Protein 8T9N (pdb70)

Radius of gyration: 21.13 Å; Cα contacts (8 Å, |Δi|>4): 456; chains: 2; bounding box: 45×32×60 Å

Structure (mmCIF, N/CA/C/O backbone):
data_8T9N
#
_entry.id   8T9N
#
_cell.length_a   38.175
_cell.length_b   63.889
_cell.length_c   59.935
_cell.angle_alpha   90.000
_cell.angle_beta   92.660
_cell.angle_gamma   90.000
#
_symmetry.space_group_name_H-M   'P 1 21 1'
#
loop_
_entity.id
_entity.type
_entity.pdbx_description
1 polymer 'Anti-sigma-I factor RsgI'
2 water water
#
loop_
_atom_site.group_PDB
_atom_site.id
_atom_site.type_symbol
_atom_site.label_atom_id
_atom_site.label_alt_id
_atom_site.label_comp_id
_atom_site.label_asym_id
_atom_site.label_entity_id
_atom_site.label_seq_id
_atom_site.pdbx_PDB_ins_code
_atom_site.Cartn_x
_atom_site.Cartn_y
_atom_site.Cartn_z
_atom_site.occupancy
_atom_site.B_iso_or_equiv
_atom_site.auth_seq_id
_atom_site.auth_comp_id
_atom_site.auth_asym_id
_atom_site.auth_atom_id
_atom_site.pdbx_PDB_model_num
ATOM 1 N N . ALA A 1 1 ? 12.91772 5.56186 -8.30871 1.000 74.95033 88 ALA A N 1
ATOM 2 C CA . ALA A 1 1 ? 11.74994 4.87152 -7.77797 1.000 62.47516 88 ALA A CA 1
ATOM 3 C C . ALA A 1 1 ? 10.53572 5.78224 -7.81932 1.000 63.60566 88 ALA A C 1
ATOM 4 O O . ALA A 1 1 ? 10.66901 7.00244 -7.81485 1.000 68.56674 88 ALA A O 1
ATOM 6 N N . TYR A 1 2 ? 9.34889 5.17918 -7.85564 1.000 55.18447 89 TYR A N 1
ATOM 7 C CA . TYR A 1 2 ? 8.11499 5.95523 -7.85154 1.000 54.65340 89 TYR A CA 1
ATOM 8 C C . TYR A 1 2 ? 7.71419 6.36682 -6.44188 1.000 62.55280 89 TYR A C 1
ATOM 9 O O . TYR A 1 2 ? 7.22511 7.48357 -6.23569 1.000 56.56137 89 TYR A O 1
ATOM 18 N N . ALA A 1 3 ? 7.90533 5.48184 -5.46419 1.000 42.10113 90 ALA A N 1
ATOM 19 C CA . ALA A 1 3 ? 7.48263 5.75929 -4.10003 1.000 48.99872 90 ALA A CA 1
ATOM 20 C C . ALA A 1 3 ? 8.31392 4.92206 -3.14191 1.000 48.80465 90 ALA A C 1
ATOM 21 O O . ALA A 1 3 ? 8.95499 3.94622 -3.53960 1.000 41.69796 90 ALA A O 1
ATOM 23 N N . TYR A 1 4 ? 8.26975 5.30693 -1.86663 1.000 46.88038 91 TYR A N 1
ATOM 24 C CA . TYR A 1 4 ? 9.02005 4.64597 -0.80331 1.000 40.14876 91 TYR A CA 1
ATOM 25 C C . TYR A 1 4 ? 8.07349 4.28704 0.33525 1.000 38.70052 91 TYR A C 1
ATOM 26 O O . TYR A 1 4 ? 7.45750 5.17185 0.93871 1.000 47.19475 91 TYR A O 1
ATOM 35 N N . MET A 1 5 ? 7.93638 2.98888 0.60160 1.000 39.02768 92 MET A N 1
ATOM 36 C CA . MET A 1 5 ? 7.23973 2.45562 1.77160 1.000 38.65314 92 MET A CA 1
ATOM 37 C C . MET A 1 5 ? 8.22605 1.95481 2.80986 1.000 38.87544 92 MET A C 1
ATOM 38 O O . MET A 1 5 ? 9.02939 1.06320 2.51896 1.000 39.45318 92 MET A O 1
ATOM 43 N N . THR A 1 6 ? 8.11021 2.46242 4.03106 1.000 41.04725 93 THR A N 1
ATOM 44 C CA . THR A 1 6 ? 8.82038 1.88898 5.16377 1.000 35.62295 93 THR A CA 1
ATOM 45 C C . THR A 1 6 ? 7.84845 1.07267 6.00675 1.000 34.35857 93 THR A C 1
ATOM 46 O O . THR A 1 6 ? 6.66411 1.40139 6.11227 1.000 36.18963 93 THR A O 1
ATOM 50 N N . ILE A 1 7 ? 8.35059 -0.01371 6.58885 1.000 38.16513 94 ILE A N 1
ATOM 51 C CA . ILE A 1 7 ? 7.60101 -0.77596 7.57925 1.000 33.66042 94 ILE A CA 1
ATOM 52 C C . ILE A 1 7 ? 8.45910 -0.89628 8.83306 1.000 37.88748 94 ILE A C 1
ATOM 53 O O . ILE A 1 7 ? 9.62826 -1.29100 8.76388 1.000 35.25284 94 ILE A O 1
ATOM 58 N N . ASP A 1 8 ? 7.89504 -0.49529 9.96658 1.000 39.07737 95 ASP A N 1
ATOM 59 C CA . ASP A 1 8 ? 8.55381 -0.59756 11.26006 1.000 38.53913 95 ASP A CA 1
ATOM 60 C C . ASP A 1 8 ? 7.72006 -1.50093 12.14807 1.000 37.05047 95 ASP A C 1
ATOM 61 O O . ASP A 1 8 ? 6.53388 -1.23913 12.37264 1.000 38.76898 95 ASP A O 1
ATOM 66 N N . ILE A 1 9 ? 8.35685 -2.54333 12.66666 1.000 35.00391 96 ILE A N 1
ATOM 67 C CA . ILE A 1 9 ? 7.69124 -3.68055 13.28200 1.000 46.47734 96 ILE A CA 1
ATOM 68 C C . ILE A 1 9 ? 7.96404 -3.65531 14.77989 1.000 61.18975 96 ILE A C 1
ATOM 69 O O . ILE A 1 9 ? 9.12517 -3.65031 15.20987 1.000 50.99227 96 ILE A O 1
ATOM 74 N N . GLY A 1 10 ? 6.88794 -3.63831 15.57045 1.000 65.34565 97 GLY A N 1
ATOM 75 C CA . GLY A 1 10 ? 6.99220 -3.53131 17.00967 1.000 71.01361 97 GLY A CA 1
ATOM 76 C C . GLY A 1 10 ? 7.21082 -2.10146 17.46526 1.000 72.56782 97 GLY A C 1
ATOM 77 O O . GLY A 1 10 ? 7.23964 -1.15003 16.68219 1.000 74.34426 97 GLY A O 1
ATOM 78 N N . GLY A 1 11 ? 7.36647 -1.95335 18.78029 1.000 83.23145 98 GLY A N 1
ATOM 79 C CA . GLY A 1 11 ? 7.69046 -0.65229 19.33821 1.000 83.50669 98 GLY A CA 1
ATOM 80 C C . GLY A 1 11 ? 9.06838 -0.14892 18.96368 1.000 81.69183 98 GLY A C 1
ATOM 81 O O . GLY A 1 11 ? 9.38018 1.01828 19.23034 1.000 85.45539 98 GLY A O 1
ATOM 82 N N . GLY A 1 12 ? 9.89331 -0.99572 18.35329 1.000 80.08406 99 GLY A N 1
ATOM 83 C CA . GLY A 1 12 ? 11.22962 -0.61325 17.95324 1.000 79.10279 99 GLY A CA 1
ATOM 84 C C . GLY A 1 12 ? 12.14300 -1.79966 17.72507 1.000 75.61159 99 GLY A C 1
ATOM 85 O O . GLY A 1 12 ? 13.04600 -2.05401 18.52795 1.000 87.56022 99 GLY A O 1
ATOM 86 N N . ASN A 1 13 ? 11.92513 -2.52551 16.62368 1.000 71.50869 100 ASN A N 1
ATOM 87 C CA . ASN A 1 13 ? 12.80171 -3.61416 16.20424 1.000 64.75441 100 ASN A CA 1
ATOM 88 C C . ASN A 1 13 ? 12.94940 -3.52174 14.67131 1.000 51.88314 100 ASN A C 1
ATOM 89 O O . ASN A 1 13 ? 13.45237 -2.48216 14.22186 1.000 43.89849 100 ASN A O 1
ATOM 94 N N . PRO A 1 14 ? 12.55254 -4.49167 13.81583 1.000 41.91915 101 PRO A N 1
ATOM 95 C CA . PRO A 1 14 ? 13.04663 -4.43995 12.42724 1.000 41.42616 101 PRO A CA 1
ATOM 96 C C . PRO A 1 14 ? 12.48181 -3.25100 11.66054 1.000 41.28015 101 PRO A C 1
ATOM 97 O O . PRO A 1 14 ? 11.31433 -2.88347 11.80978 1.000 38.37456 101 PRO A O 1
ATOM 101 N N . SER A 1 15 ? 13.32627 -2.66074 10.81750 1.000 38.18610 102 SER A N 1
ATOM 102 C CA . SER A 1 15 ? 12.97719 -1.45706 10.07043 1.000 43.83328 102 SER A CA 1
ATOM 103 C C . SER A 1 15 ? 13.48146 -1.62607 8.64675 1.000 42.18405 102 SER A C 1
ATOM 104 O O . SER A 1 15 ? 14.67281 -1.87482 8.44394 1.000 41.28285 102 SER A O 1
ATOM 107 N N . VAL A 1 16 ? 12.58147 -1.53491 7.66148 1.000 42.30214 103 VAL A N 1
ATOM 108 C CA . VAL A 1 16 ? 12.96430 -1.67826 6.26087 1.000 43.65477 103 VAL A CA 1
ATOM 109 C C . VAL A 1 16 ? 12.24049 -0.62556 5.42864 1.000 42.93806 103 VAL A C 1
ATOM 110 O O . VAL A 1 16 ? 11.16696 -0.13887 5.79838 1.000 40.58033 103 VAL A O 1
ATOM 114 N N . GLU A 1 17 ? 12.84768 -0.26457 4.30018 1.000 47.31056 104 GLU A N 1
ATOM 115 C CA . GLU A 1 17 ? 12.22102 0.60425 3.31268 1.000 46.82171 104 GLU A CA 1
ATOM 116 C C . GLU A 1 17 ? 12.04862 -0.14604 2.00315 1.000 46.75834 104 GLU A C 1
ATOM 117 O O . GLU A 1 17 ? 13.00929 -0.72501 1.48316 1.000 43.82925 104 GLU A O 1
ATOM 123 N N . MET A 1 18 ? 10.82972 -0.11388 1.47065 1.000 38.85084 105 MET A N 1
ATOM 124 C CA . MET A 1 18 ? 10.51962 -0.64062 0.15130 1.000 42.76793 105 MET A CA 1
ATOM 125 C C . MET A 1 18 ? 10.50790 0.50738 -0.84951 1.000 39.93123 105 MET A C 1
ATOM 126 O O . MET A 1 18 ? 9.80358 1.50246 -0.64590 1.000 43.66561 105 MET A O 1
ATOM 131 N N . ALA A 1 19 ? 11.29337 0.38227 -1.91389 1.000 41.09727 106 ALA A N 1
ATOM 132 C CA . ALA A 1 19 ? 11.14833 1.26832 -3.06321 1.000 49.77984 106 ALA A CA 1
ATOM 133 C C . ALA A 1 19 ? 10.25967 0.59395 -4.10132 1.000 46.85770 106 ALA A C 1
ATOM 134 O O . ALA A 1 19 ? 10.45971 -0.58103 -4.42789 1.000 46.86615 106 ALA A O 1
ATOM 136 N N . LEU A 1 20 ? 9.27620 1.33264 -4.61246 1.000 42.97216 107 LEU A N 1
ATOM 137 C CA . LEU A 1 20 ? 8.29390 0.77358 -5.53056 1.000 47.66632 107 LEU A CA 1
ATOM 138 C C . LEU A 1 20 ? 8.33311 1.48719 -6.87516 1.000 44.80982 107 LEU A C 1
ATOM 139 O O . LEU A 1 20 ? 8.65283 2.67673 -6.95875 1.000 45.56383 107 LEU A O 1
ATOM 144 N N . ASN A 1 21 ? 7.98468 0.74424 -7.92505 1.000 48.49956 108 ASN A N 1
ATOM 145 C CA . ASN A 1 21 ? 7.95007 1.26862 -9.28177 1.000 49.15916 108 ASN A CA 1
ATOM 146 C C . ASN A 1 21 ? 6.53070 1.72491 -9.62677 1.000 47.20489 108 ASN A C 1
ATOM 147 O O . ASN A 1 21 ? 5.64543 1.77747 -8.76921 1.000 43.46549 108 ASN A O 1
ATOM 152 N N . SER A 1 22 ? 6.29736 2.04117 -10.90403 1.000 49.47152 109 SER A N 1
ATOM 153 C CA . SER A 1 22 ? 4.99155 2.50832 -11.35596 1.000 52.61366 109 SER A CA 1
ATOM 154 C C . SER A 1 22 ? 3.93246 1.41343 -11.35102 1.000 52.51256 109 SER A C 1
ATOM 155 O O . SER A 1 22 ? 2.73944 1.72881 -11.44123 1.000 46.11023 109 SER A O 1
ATOM 158 N N . ASP A 1 23 ? 4.33348 0.14797 -11.25373 1.000 43.44320 110 ASP A N 1
ATOM 159 C CA . ASP A 1 23 ? 3.40953 -0.97405 -11.19188 1.000 46.28051 110 ASP A CA 1
ATOM 160 C C . ASP A 1 23 ? 3.19085 -1.47651 -9.77210 1.000 42.68417 110 ASP A C 1
ATOM 161 O O . ASP A 1 23 ? 2.65617 -2.57365 -9.59160 1.000 42.29966 110 ASP A O 1
ATOM 166 N N . TYR A 1 24 ? 3.56643 -0.68390 -8.76628 1.000 42.56220 111 TYR A N 1
ATOM 167 C CA . TYR A 1 24 ? 3.41593 -1.01228 -7.34958 1.000 42.45453 111 TYR A CA 1
ATOM 168 C C . TYR A 1 24 ? 4.22369 -2.24949 -6.95439 1.000 44.08357 111 TYR A C 1
ATOM 169 O O . TYR A 1 24 ? 3.91361 -2.91596 -5.95981 1.000 42.40831 111 TYR A O 1
ATOM 178 N N . GLU A 1 25 ? 5.28113 -2.53878 -7.70496 1.000 41.54529 112 GLU A N 1
ATOM 179 C CA . GLU A 1 25 ? 6.18704 -3.64527 -7.43928 1.000 43.68181 112 GLU A CA 1
ATOM 180 C C . GLU A 1 25 ? 7.41880 -3.15690 -6.67909 1.000 47.57241 112 GLU A C 1
ATOM 181 O O . GLU A 1 25 ? 7.92195 -2.05532 -6.91739 1.000 41.78999 112 GLU A O 1
ATOM 187 N N . VAL A 1 26 ? 7.91609 -3.99848 -5.77604 1.000 45.47868 113 VAL A N 1
ATOM 188 C CA . VAL A 1 26 ? 9.09606 -3.66188 -4.98147 1.000 39.86584 113 VAL A CA 1
ATOM 189 C C . VAL A 1 26 ? 10.33850 -3.86111 -5.83957 1.000 49.33830 113 VAL A C 1
ATOM 190 O O . VAL A 1 26 ? 10.61760 -4.97442 -6.29778 1.000 48.19048 113 VAL A O 1
ATOM 194 N N . ILE A 1 27 ? 11.08602 -2.78142 -6.05991 1.000 44.59362 114 ILE A N 1
ATOM 195 C CA . ILE A 1 27 ? 12.32035 -2.84692 -6.83028 1.000 45.98037 114 ILE A CA 1
ATOM 196 C C . ILE A 1 27 ? 13.56048 -2.66291 -5.96353 1.000 51.02103 114 ILE A C 1
ATOM 197 O O . ILE A 1 27 ? 14.65855 -3.04673 -6.39581 1.000 51.62903 114 ILE A O 1
ATOM 202 N N . GLU A 1 28 ? 13.43026 -2.08653 -4.77195 1.000 55.32915 115 GLU A N 1
ATOM 203 C CA . GLU A 1 28 ? 14.52117 -2.00572 -3.81359 1.000 55.46042 115 GLU A CA 1
ATOM 204 C C . GLU A 1 28 ? 13.97656 -2.36909 -2.44225 1.000 56.15273 115 GLU A C 1
ATOM 205 O O . GLU A 1 28 ? 12.84985 -1.99983 -2.09451 1.000 47.02231 115 GLU A O 1
ATOM 211 N N . LEU A 1 29 ? 14.78215 -3.09702 -1.67183 1.000 54.87951 116 LEU A N 1
ATOM 212 C CA . LEU A 1 29 ? 14.42902 -3.53102 -0.32445 1.000 49.25519 116 LEU A CA 1
ATOM 213 C C . LEU A 1 29 ? 15.61246 -3.20143 0.57527 1.000 55.99075 116 LEU A C 1
ATOM 214 O O . LEU A 1 29 ? 16.64273 -3.87911 0.52215 1.000 54.67415 116 LEU A O 1
ATOM 219 N N . THR A 1 30 ? 15.47631 -2.15233 1.38380 1.000 48.37722 117 THR A N 1
ATOM 220 C CA . THR A 1 30 ? 16.59626 -1.62332 2.14901 1.000 54.76849 117 THR A CA 1
ATOM 221 C C . THR A 1 30 ? 16.37033 -1.84062 3.63582 1.000 50.17004 117 THR A C 1
ATOM 222 O O . THR A 1 30 ? 15.40678 -1.29605 4.19573 1.000 51.52132 117 THR A O 1
ATOM 226 N N . PRO A 1 31 ? 17.21581 -2.61866 4.30848 1.000 56.32278 118 PRO A N 1
ATOM 227 C CA . PRO A 1 31 ? 17.15483 -2.67239 5.77237 1.000 50.67281 118 PRO A CA 1
ATOM 228 C C . PRO A 1 31 ? 17.73101 -1.40360 6.37841 1.000 53.33624 118 PRO A C 1
ATOM 229 O O . PRO A 1 31 ? 18.68794 -0.82440 5.86058 1.000 51.77082 118 PRO A O 1
ATOM 233 N N . LEU A 1 32 ? 17.13533 -0.97141 7.48605 1.000 44.98614 119 LEU A N 1
ATOM 234 C CA . LEU A 1 32 ? 17.56927 0.23510 8.17129 1.000 50.72541 119 LEU A CA 1
ATOM 235 C C . LEU A 1 32 ? 18.13710 -0.03469 9.56047 1.000 54.33943 119 LEU A C 1
ATOM 236 O O . LEU A 1 32 ? 18.62991 0.89826 10.20578 1.000 54.11233 119 LEU A O 1
ATOM 241 N N . ASN A 1 33 ? 18.08678 -1.27896 10.03003 1.000 54.02176 120 ASN A N 1
ATOM 242 C CA . ASN A 1 33 ? 18.79328 -1.69977 11.23064 1.000 45.83124 120 ASN A CA 1
ATOM 243 C C . ASN A 1 33 ? 19.12438 -3.18105 11.08579 1.000 52.25710 120 ASN A C 1
ATOM 244 O O . ASN A 1 33 ? 18.85527 -3.79826 10.05115 1.000 47.43459 120 ASN A O 1
ATOM 249 N N . ASP A 1 34 ? 19.72519 -3.75140 12.13241 1.000 49.46352 121 ASP A N 1
ATOM 250 C CA . ASP A 1 34 ? 20.23674 -5.11635 12.03040 1.000 51.19543 121 ASP A CA 1
ATOM 251 C C . ASP A 1 34 ? 19.10751 -6.13852 12.00261 1.000 50.50450 121 ASP A C 1
ATOM 252 O O . ASP A 1 34 ? 19.19764 -7.15220 11.29853 1.000 49.44859 121 ASP A O 1
ATOM 257 N N . GLU A 1 35 ? 18.04325 -5.89923 12.76860 1.000 44.93413 122 GLU A N 1
ATOM 258 C CA . GLU A 1 35 ? 16.89856 -6.80190 12.72924 1.000 51.12931 122 GLU A CA 1
ATOM 259 C C . GLU A 1 35 ? 16.21954 -6.76218 11.36585 1.000 52.08569 122 GLU A C 1
ATOM 260 O O . GLU A 1 35 ? 15.84621 -7.80772 10.82017 1.000 47.09535 122 GLU A O 1
ATOM 266 N N . GLY A 1 36 ? 16.06704 -5.56751 10.79119 1.000 51.83721 123 GLY A N 1
ATOM 267 C CA . GLY A 1 36 ? 15.54873 -5.47448 9.43942 1.000 48.71337 123 GLY A CA 1
ATOM 268 C C . GLY A 1 36 ? 16.43984 -6.16088 8.42537 1.000 58.40913 123 GLY A C 1
ATOM 269 O O . GLY A 1 36 ? 15.96497 -6.61279 7.38218 1.000 46.21966 123 GLY A O 1
ATOM 270 N N . GLN A 1 37 ? 17.73940 -6.26247 8.71931 1.000 57.20100 124 GLN A N 1
ATOM 271 C CA . GLN A 1 37 ? 18.64465 -6.94836 7.80246 1.000 56.11188 124 GLN A CA 1
ATOM 272 C C . GLN A 1 37 ? 18.38934 -8.45010 7.78536 1.000 55.50305 124 GLN A C 1
ATOM 273 O O . GLN A 1 37 ? 18.43715 -9.07796 6.72167 1.000 59.49115 124 GLN A O 1
ATOM 279 N N . LYS A 1 38 ? 18.12306 -9.04623 8.95125 1.000 60.67812 125 LYS A N 1
ATOM 280 C CA . LYS A 1 38 ? 17.81992 -10.47379 8.98998 1.000 63.46392 125 LYS A CA 1
ATOM 281 C C . LYS A 1 38 ? 16.53274 -10.78350 8.23294 1.000 60.80728 125 LYS A C 1
ATOM 282 O O . LYS A 1 38 ? 16.45656 -11.78129 7.50679 1.000 61.04156 125 LYS A O 1
ATOM 288 N N . VAL A 1 39 ? 15.51016 -9.93780 8.38518 1.000 60.78823 126 VAL A N 1
ATOM 289 C CA . VAL A 1 39 ? 14.26170 -10.131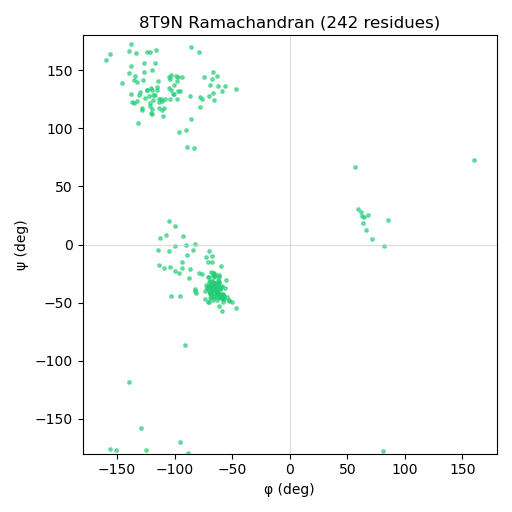98 7.64527 1.000 50.74495 126 VAL A CA 1
ATOM 290 C C . VAL A 1 39 ? 14.52509 -10.12726 6.14543 1.000 53.34261 126 VAL A C 1
ATOM 291 O O . VAL A 1 39 ? 14.21288 -11.09205 5.43890 1.000 56.44592 126 VAL A O 1
ATOM 295 N N . VAL A 1 40 ? 15.11892 -9.03938 5.64405 1.000 60.34528 127 VAL A N 1
ATOM 296 C CA . VAL A 1 40 ? 15.32928 -8.88704 4.20382 1.000 59.83008 127 VAL A CA 1
ATOM 297 C C . VAL A 1 40 ? 16.11781 -10.06443 3.64348 1.000 61.23307 127 VAL A C 1
ATOM 298 O O . VAL A 1 40 ? 15.84605 -10.53844 2.53420 1.000 65.05708 127 VAL A O 1
ATOM 302 N N . ASN A 1 41 ? 17.09154 -10.56957 4.40528 1.000 66.72243 128 ASN A N 1
ATOM 303 C CA . ASN A 1 41 ? 17.88894 -11.69861 3.93960 1.000 66.73897 128 ASN A CA 1
ATOM 304 C C . ASN A 1 41 ? 17.12369 -13.01589 3.95511 1.000 69.56554 128 ASN A C 1
ATOM 305 O O . ASN A 1 41 ? 17.61717 -14.00276 3.39922 1.000 77.87201 128 ASN A O 1
ATOM 310 N N . ASP A 1 42 ? 15.94282 -13.06029 4.57074 1.000 67.93427 129 ASP A N 1
ATOM 311 C CA . ASP A 1 42 ? 15.09001 -14.23885 4.50370 1.000 72.71392 129 ASP A CA 1
ATOM 312 C C . ASP A 1 42 ? 14.02064 -14.14171 3.42861 1.000 70.35707 129 ASP A C 1
ATOM 313 O O . ASP A 1 42 ? 13.53646 -15.17938 2.96460 1.000 78.64898 129 ASP A O 1
ATOM 318 N N . ILE A 1 43 ? 13.63932 -12.92709 3.03522 1.000 64.87494 130 ILE A N 1
ATOM 319 C CA . ILE A 1 43 ? 12.58106 -12.74504 2.05011 1.000 65.42075 130 ILE A CA 1
ATOM 320 C C . ILE A 1 43 ? 13.08477 -13.19690 0.68726 1.000 69.56887 130 ILE A C 1
ATOM 321 O O . ILE A 1 43 ? 14.14650 -12.76138 0.22286 1.000 72.55168 130 ILE A O 1
ATOM 326 N N . ASP A 1 44 ? 12.32526 -14.07181 0.03623 1.000 84.77350 131 ASP A N 1
ATOM 327 C CA . ASP A 1 44 ? 12.72094 -14.64370 -1.24101 1.000 82.00006 131 ASP A CA 1
ATOM 328 C C . ASP A 1 44 ? 11.75345 -14.21149 -2.33303 1.000 80.95415 131 ASP A C 1
ATOM 329 O O . ASP A 1 44 ? 10.53270 -14.22802 -2.14081 1.000 79.38226 131 ASP A O 1
ATOM 334 N N . ASP A 1 45 ? 12.31589 -13.82404 -3.47904 1.000 76.97038 132 ASP A N 1
ATOM 335 C CA . ASP A 1 45 ? 11.56267 -13.35914 -4.64307 1.000 81.91241 132 ASP A CA 1
ATOM 336 C C . ASP A 1 45 ? 10.66909 -12.17250 -4.26578 1.000 77.41616 132 ASP A C 1
ATOM 337 O O . ASP A 1 45 ? 9.43786 -12.24287 -4.26095 1.000 83.45256 132 ASP A O 1
ATOM 342 N N . TRP A 1 46 ? 11.33883 -11.06975 -3.93290 1.000 70.62171 133 TRP A N 1
ATOM 343 C CA . TRP A 1 46 ? 10.65133 -9.80403 -3.72768 1.000 65.41995 133 TRP A CA 1
ATOM 344 C C . TRP A 1 46 ? 10.83631 -8.83876 -4.88676 1.000 61.52989 133 TRP A C 1
ATOM 345 O O . TRP A 1 46 ? 10.05185 -7.89290 -5.01543 1.000 56.88207 133 TRP A O 1
ATOM 356 N N . GLU A 1 47 ? 11.85505 -9.04551 -5.71679 1.000 61.00344 134 GLU A N 1
ATOM 357 C CA . GLU A 1 47 ? 12.10570 -8.14833 -6.83524 1.000 67.65446 134 GLU A CA 1
ATOM 358 C C . GLU A 1 47 ? 10.97407 -8.24772 -7.84765 1.000 61.27234 134 GLU A C 1
ATOM 359 O O . GLU A 1 47 ? 10.58204 -9.34799 -8.24750 1.000 66.66983 134 GLU A O 1
ATOM 365 N N . LYS A 1 48 ? 10.44008 -7.09060 -8.24422 1.000 63.65957 135 LYS A N 1
ATOM 366 C CA . LYS A 1 48 ? 9.33075 -6.97711 -9.19051 1.000 62.29522 135 LYS A CA 1
ATOM 367 C C . LYS A 1 48 ? 8.04793 -7.61079 -8.65934 1.000 61.35673 135 LYS A C 1
ATOM 368 O O . LYS A 1 48 ? 7.12714 -7.90099 -9.43185 1.000 61.80440 135 LYS A O 1
ATOM 374 N N . THR A 1 49 ? 7.96398 -7.81593 -7.34875 1.000 55.26401 136 THR A N 1
ATOM 375 C CA . THR A 1 49 ? 6.80313 -8.42266 -6.71165 1.000 53.07941 136 THR A CA 1
ATOM 376 C C . THR A 1 49 ? 5.89811 -7.33853 -6.14182 1.000 50.88209 136 THR A C 1
ATOM 377 O O . THR A 1 49 ? 6.37966 -6.33095 -5.61422 1.000 48.47771 136 THR A O 1
ATOM 381 N N . ASP A 1 50 ? 4.58499 -7.54595 -6.26774 1.000 48.97535 137 ASP A N 1
ATOM 382 C CA . ASP A 1 50 ? 3.61416 -6.59983 -5.73161 1.000 50.18034 137 ASP A CA 1
ATOM 383 C C . ASP A 1 50 ? 3.83823 -6.37790 -4.24026 1.000 44.33219 137 ASP A C 1
ATOM 384 O O . ASP A 1 50 ? 4.04054 -7.32616 -3.47804 1.000 43.51735 137 ASP A O 1
ATOM 389 N N . PHE A 1 51 ? 3.76740 -5.11156 -3.82176 1.000 42.07105 138 PHE A N 1
ATOM 390 C CA . PHE A 1 51 ? 4.23000 -4.74353 -2.48440 1.000 38.91346 138 PHE A CA 1
ATOM 391 C C . PHE A 1 51 ? 3.36644 -5.35321 -1.38740 1.000 45.33511 138 PHE A C 1
ATOM 392 O O . PHE A 1 51 ? 3.85257 -5.55865 -0.26780 1.000 36.75073 138 PHE A O 1
ATOM 400 N N . LYS A 1 52 ? 2.09568 -5.65215 -1.67965 1.000 36.18978 139 LYS A N 1
ATOM 401 C CA . LYS A 1 52 ? 1.24129 -6.25968 -0.66259 1.000 32.14902 139 LYS A CA 1
ATOM 402 C C . LYS A 1 52 ? 1.73624 -7.64979 -0.29021 1.000 36.50947 139 LYS A C 1
ATOM 403 O O . LYS A 1 52 ? 1.63491 -8.06377 0.87229 1.000 37.88144 139 LYS A O 1
ATOM 409 N N . LYS A 1 53 ? 2.27682 -8.38557 -1.26281 1.000 36.03603 140 LYS A N 1
ATOM 410 C CA . LYS A 1 53 ? 2.81854 -9.70856 -0.97087 1.000 43.38809 140 LYS A CA 1
ATOM 411 C C . LYS A 1 53 ? 4.13371 -9.60651 -0.20427 1.000 45.86730 140 LYS A C 1
ATOM 412 O O . LYS A 1 53 ? 4.42292 -10.44478 0.65845 1.000 43.35672 140 LYS A O 1
ATOM 418 N N . VAL A 1 54 ? 4.93985 -8.58403 -0.50302 1.000 40.80002 141 VAL A N 1
ATOM 419 C CA . VAL A 1 54 ? 6.19333 -8.38200 0.21924 1.000 41.05633 141 VAL A CA 1
ATOM 420 C C . VAL A 1 54 ? 5.91586 -7.99853 1.66864 1.000 38.04678 141 VAL A C 1
ATOM 421 O O . VAL A 1 54 ? 6.64255 -8.40886 2.58267 1.000 45.15354 141 VAL A O 1
ATOM 425 N N . ILE A 1 55 ? 4.85959 -7.21511 1.90482 1.000 34.10701 142 ILE A N 1
ATOM 426 C CA . ILE A 1 55 ? 4.44203 -6.91391 3.27235 1.000 39.38551 142 ILE A CA 1
ATOM 427 C C . ILE A 1 55 ? 4.05410 -8.19514 4.00050 1.000 44.12350 142 ILE A C 1
ATOM 428 O O . ILE A 1 55 ? 4.42741 -8.40634 5.16099 1.000 34.79111 142 ILE A O 1
ATOM 433 N N . ASP A 1 56 ? 3.29742 -9.06867 3.32399 1.000 34.59928 143 ASP A N 1
ATOM 434 C CA . ASP A 1 56 ? 2.94202 -10.36989 3.88667 1.000 38.61501 143 ASP A CA 1
ATOM 435 C C . ASP A 1 56 ? 4.18335 -11.14885 4.31183 1.000 37.37705 143 ASP A C 1
ATOM 436 O O . ASP A 1 56 ? 4.22156 -11.74068 5.39650 1.000 42.04223 143 ASP A O 1
ATOM 441 N N . ASP A 1 57 ? 5.20868 -11.17181 3.45744 1.000 38.04446 144 ASP A N 1
ATOM 442 C CA . ASP A 1 57 ? 6.41708 -11.92580 3.78435 1.000 43.31092 144 ASP A CA 1
ATOM 443 C C . ASP A 1 57 ? 7.18909 -11.27398 4.92406 1.000 42.13000 144 ASP A C 1
ATOM 444 O O . ASP A 1 57 ? 7.78899 -11.97060 5.75497 1.000 41.07766 144 ASP A O 1
ATOM 449 N N . ILE A 1 58 ? 7.20503 -9.94029 4.96997 1.000 38.19409 145 ILE A N 1
ATOM 450 C CA . ILE A 1 58 ? 7.93117 -9.24438 6.03103 1.000 39.59917 145 ILE A CA 1
ATOM 451 C C . ILE A 1 58 ? 7.28580 -9.51604 7.38296 1.000 42.83488 145 ILE A C 1
ATOM 452 O O . ILE A 1 58 ? 7.97594 -9.79136 8.37288 1.000 45.20660 145 ILE A O 1
ATOM 457 N N . ILE A 1 59 ? 5.95396 -9.44845 7.44531 1.000 36.79521 146 ILE A N 1
ATOM 458 C CA . ILE A 1 59 ? 5.25123 -9.65108 8.70796 1.000 38.43047 146 ILE A CA 1
ATOM 459 C C . ILE A 1 59 ? 5.35980 -11.10211 9.15938 1.000 44.84605 146 ILE A C 1
ATOM 460 O O . ILE A 1 59 ? 5.57235 -11.38115 10.34713 1.000 39.93706 146 ILE A O 1
ATOM 465 N N . THR A 1 60 ? 5.21273 -12.04743 8.22636 1.000 43.07833 147 THR A N 1
ATOM 466 C CA . THR A 1 60 ? 5.40188 -13.45446 8.56422 1.000 44.86547 147 THR A CA 1
ATOM 467 C C . THR A 1 60 ? 6.80318 -13.69860 9.10531 1.000 43.05391 147 THR A C 1
ATOM 468 O O . THR A 1 60 ? 6.97861 -14.36924 10.12805 1.000 44.22908 147 THR A O 1
ATOM 472 N N . ASP A 1 61 ? 7.81602 -13.14960 8.43007 1.000 43.07903 148 ASP A N 1
ATOM 473 C CA . ASP A 1 61 ? 9.19375 -13.35880 8.86069 1.000 45.03979 148 ASP A CA 1
ATOM 474 C C . ASP A 1 61 ? 9.48221 -12.67155 10.19070 1.000 50.39988 148 ASP A C 1
ATOM 475 O O . ASP A 1 61 ? 10.30188 -13.16489 10.97374 1.000 45.96629 148 ASP A O 1
ATOM 480 N N . CYS A 1 62 ? 8.82697 -11.54053 10.46664 1.000 48.41951 149 CYS A N 1
ATOM 481 C CA . CYS A 1 62 ? 9.01234 -10.87837 11.75532 1.000 41.51272 149 CYS A CA 1
ATOM 482 C C . CYS A 1 62 ? 8.39198 -11.68956 12.88423 1.000 50.89655 149 CYS A C 1
ATOM 483 O O . CYS A 1 62 ? 8.96815 -11.78990 13.97481 1.000 48.44632 149 CYS A O 1
ATOM 486 N N . SER A 1 63 ? 7.20767 -12.25728 12.64123 1.000 44.99712 150 SER A N 1
ATOM 487 C CA . SER A 1 63 ? 6.56436 -13.11955 13.62564 1.000 47.28504 150 SER A CA 1
ATOM 488 C C . SER A 1 63 ? 7.41644 -14.34378 13.92091 1.000 47.43938 150 SER A C 1
ATOM 489 O O . SER A 1 63 ? 7.58156 -14.73385 15.08418 1.000 52.07753 150 SER A O 1
ATOM 492 N N . GLU A 1 64 ? 7.97923 -14.95632 12.87792 1.000 46.43102 151 GLU A N 1
ATOM 493 C CA . GLU A 1 64 ? 8.76145 -16.17027 13.07128 1.000 49.32265 151 GLU A CA 1
ATOM 494 C C . GLU A 1 64 ? 10.07404 -15.88211 13.79029 1.000 49.24574 151 GLU A C 1
ATOM 495 O O . GLU A 1 64 ? 10.59277 -16.75258 14.49780 1.000 53.56147 151 GLU A O 1
ATOM 501 N N . HIS A 1 65 ? 10.60955 -14.66977 13.65126 1.000 50.43224 152 HIS A N 1
ATOM 502 C CA . HIS A 1 65 ? 11.79600 -14.27535 14.40473 1.000 49.67723 152 HIS A CA 1
ATOM 503 C C . HIS A 1 65 ? 11.47200 -13.77592 15.80673 1.000 52.69795 152 HIS A C 1
ATOM 504 O O . HIS A 1 65 ? 12.39935 -13.48010 16.56978 1.000 55.58970 152 HIS A O 1
ATOM 511 N N . GLY A 1 66 ? 10.19441 -13.66274 16.16310 1.000 59.05928 153 GLY A N 1
ATOM 512 C CA . GLY A 1 66 ? 9.82938 -13.18928 17.48395 1.000 60.84903 153 GLY A CA 1
ATOM 513 C C . GLY A 1 66 ? 9.76527 -11.68667 17.63603 1.000 57.22807 153 GLY A C 1
A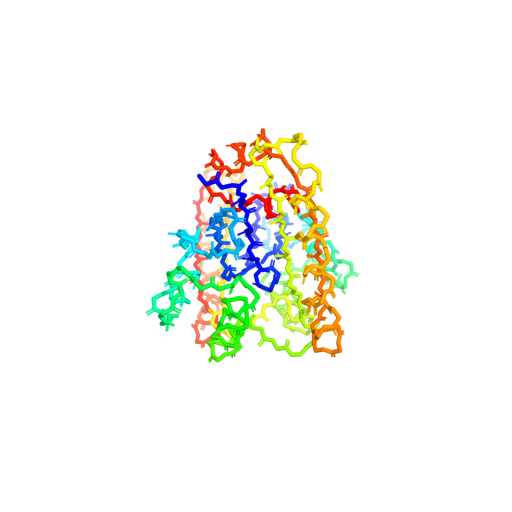TOM 514 O O . GLY A 1 66 ? 9.85771 -11.18475 18.76190 1.000 52.17590 153 GLY A O 1
ATOM 515 N N . TYR A 1 67 ? 9.61287 -10.94749 16.53789 1.000 46.59143 154 TYR A N 1
ATOM 516 C CA . TYR A 1 67 ? 9.52487 -9.49389 16.60126 1.000 51.02637 154 TYR A CA 1
ATOM 517 C C . TYR A 1 67 ? 8.09286 -8.96267 16.67337 1.000 52.77072 154 TYR A C 1
ATOM 518 O O . TYR A 1 67 ? 7.90312 -7.81369 17.08684 1.000 59.44791 154 TYR A O 1
ATOM 527 N N . VAL A 1 68 ? 7.08597 -9.74843 16.27848 1.000 63.08694 155 VAL A N 1
ATOM 528 C CA . VAL A 1 68 ? 5.68071 -9.38877 16.46126 1.000 54.58982 155 VAL A CA 1
ATOM 529 C C . VAL A 1 68 ? 4.88884 -10.56776 16.99821 1.000 58.51416 155 VAL A C 1
ATOM 530 O O . VAL A 1 68 ? 5.14313 -11.72804 16.65983 1.000 63.38478 155 VAL A O 1
ATOM 534 N N . LYS A 1 69 ? 3.90866 -10.24610 17.83776 1.000 73.35699 156 LYS A N 1
ATOM 535 C CA . LYS A 1 69 ? 2.85912 -11.15240 18.27318 1.000 79.95883 156 LYS A CA 1
ATOM 536 C C . LYS A 1 69 ? 1.51930 -10.50226 17.95426 1.000 75.02688 156 LYS A C 1
ATOM 537 O O . LYS A 1 69 ? 1.45873 -9.41744 17.36636 1.000 64.34040 156 LYS A O 1
ATOM 543 N N . LYS A 1 70 ? 0.43876 -11.16882 18.35449 1.000 99.55311 157 LYS A N 1
ATOM 544 C CA . LYS A 1 70 ? -0.89222 -10.59641 18.20281 1.000 86.13425 157 LYS A CA 1
ATOM 545 C C . LYS A 1 70 ? -1.02187 -9.32391 19.03478 1.000 87.48978 157 LYS A C 1
ATOM 546 O O . LYS A 1 70 ? -0.43631 -9.20553 20.11535 1.000 94.22640 157 LYS A O 1
ATOM 552 N N . SER A 1 71 ? -1.77897 -8.36051 18.50620 1.000 79.27075 158 SER A N 1
ATOM 553 C CA . SER A 1 71 ? -2.08873 -7.06203 19.10226 1.000 78.47943 158 SER A CA 1
ATOM 554 C C . SER A 1 71 ? -0.89977 -6.11022 19.11411 1.000 77.22527 158 SER A C 1
ATOM 555 O O . SER A 1 71 ? -1.01647 -5.01226 19.67213 1.000 75.64313 158 SER A O 1
ATOM 558 N N . LYS A 1 72 ? 0.23398 -6.48019 18.52441 1.000 75.65691 159 LYS A N 1
ATOM 559 C CA . LYS A 1 72 ? 1.37507 -5.58065 18.47281 1.000 61.82323 159 LYS A CA 1
ATOM 560 C C . LYS A 1 72 ? 1.28049 -4.64963 17.26551 1.000 61.14200 159 LYS A C 1
ATOM 561 O O . LYS A 1 72 ? 0.44989 -4.81977 16.36791 1.000 61.86389 159 LYS A O 1
ATOM 567 N N . GLU A 1 73 ? 2.16669 -3.65861 17.25292 1.000 51.63165 160 GLU A N 1
ATOM 568 C CA . GLU A 1 73 ? 2.05105 -2.51180 16.36570 1.000 55.36542 160 GLU A CA 1
ATOM 569 C C . GLU A 1 73 ? 2.83929 -2.72600 15.08148 1.000 53.70484 160 GLU A C 1
ATOM 570 O O . GLU A 1 73 ? 3.91066 -3.33950 15.08667 1.000 54.73112 160 GLU A O 1
ATOM 576 N N . ILE A 1 74 ? 2.29649 -2.21459 13.97893 1.000 48.42812 161 ILE A N 1
ATOM 577 C CA . ILE A 1 74 ? 2.98412 -2.17179 12.69432 1.000 36.79412 161 ILE A CA 1
ATOM 578 C C . ILE A 1 74 ? 2.76431 -0.78822 12.10056 1.000 43.92540 161 ILE A C 1
ATOM 579 O O . ILE A 1 74 ? 1.61791 -0.36455 11.90542 1.000 46.57580 161 ILE A O 1
ATOM 584 N N . LEU A 1 75 ? 3.85571 -0.08600 11.82284 1.000 43.98918 162 LEU A N 1
ATOM 585 C CA . LEU A 1 75 ? 3.81607 1.27701 11.31588 1.000 42.71557 162 LEU A CA 1
ATOM 586 C C . LEU A 1 75 ? 4.30723 1.29500 9.87845 1.000 40.26603 162 LEU A C 1
ATOM 587 O O . LEU A 1 75 ? 5.41314 0.82340 9.58787 1.000 37.74936 162 LEU A O 1
ATOM 592 N N . ILE A 1 76 ? 3.48699 1.84346 8.98740 1.000 42.65164 163 ILE A N 1
ATOM 593 C CA . ILE A 1 76 ? 3.83031 1.99340 7.58119 1.000 41.79727 163 ILE A CA 1
ATOM 594 C C . ILE A 1 76 ? 3.76938 3.47165 7.23544 1.000 38.15566 163 ILE A C 1
ATOM 595 O O . ILE A 1 76 ? 2.81676 4.16302 7.61424 1.000 43.68804 163 ILE A O 1
ATOM 600 N N . SER A 1 77 ? 4.78364 3.95749 6.52593 1.000 34.05101 164 SER A N 1
ATOM 601 C CA . SER A 1 77 ? 4.75562 5.30514 5.98132 1.000 38.05776 164 SER A CA 1
ATOM 602 C C . SER A 1 77 ? 5.03320 5.24678 4.48830 1.000 45.47748 164 SER A C 1
ATOM 603 O O . SER A 1 77 ? 5.76289 4.37413 4.00836 1.000 38.75855 164 SER A O 1
ATOM 606 N N . THR A 1 78 ? 4.44279 6.18753 3.75491 1.000 38.32578 165 THR A N 1
ATOM 607 C CA . THR A 1 78 ? 4.55197 6.21307 2.30445 1.000 45.33193 165 THR A CA 1
ATOM 608 C C . THR A 1 78 ? 4.95708 7.60318 1.84364 1.000 40.36308 165 THR A C 1
ATOM 609 O O . THR A 1 78 ? 4.37195 8.60216 2.27145 1.000 45.89198 165 THR A O 1
ATOM 613 N N . VAL A 1 79 ? 5.96613 7.65787 0.98328 1.000 38.77933 166 VAL A N 1
ATOM 614 C CA . VAL A 1 79 ? 6.46387 8.89745 0.40886 1.000 43.04708 166 VAL A CA 1
ATOM 615 C C . VAL A 1 79 ? 6.40496 8.77086 -1.10791 1.000 45.79145 166 VAL A C 1
ATOM 616 O O . VAL A 1 79 ? 6.83452 7.75535 -1.66625 1.000 45.31425 166 VAL A O 1
ATOM 620 N N . TYR A 1 80 ? 5.87200 9.79231 -1.77098 1.000 51.72734 167 TYR A N 1
ATOM 621 C CA . TYR A 1 80 ? 5.76927 9.79997 -3.22316 1.000 53.59030 167 TYR A CA 1
ATOM 622 C C . TYR A 1 80 ? 6.81018 10.72000 -3.83617 1.000 50.46900 167 TYR A C 1
ATOM 623 O O . TYR A 1 80 ? 7.01562 11.84381 -3.37045 1.000 48.84808 167 TYR A O 1
ATOM 632 N N . GLU A 1 81 ? 7.47032 10.22803 -4.88532 1.000 50.30089 168 GLU A N 1
ATOM 633 C CA . GLU A 1 81 ? 8.39270 11.07468 -5.63021 1.000 53.08485 168 GLU A CA 1
ATOM 634 C C . GLU A 1 81 ? 7.63608 12.13092 -6.42596 1.000 60.23245 168 GLU A C 1
ATOM 635 O O . GLU A 1 81 ? 7.95868 13.32159 -6.36003 1.000 64.78066 168 GLU A O 1
ATOM 641 N N . ASN A 1 82 ? 6.61720 11.71655 -7.17600 1.000 56.98996 169 ASN A N 1
ATOM 642 C CA . ASN A 1 82 ? 5.83830 12.63217 -8.00846 1.000 56.57610 169 ASN A CA 1
ATOM 643 C C . ASN A 1 82 ? 4.59914 13.03378 -7.21718 1.000 53.31069 169 ASN A C 1
ATOM 644 O O . ASN A 1 82 ? 3.60068 12.31124 -7.19527 1.000 58.12973 169 ASN A O 1
ATOM 649 N N . THR A 1 83 ? 4.67073 14.19381 -6.56173 1.000 61.93898 170 THR A N 1
ATOM 650 C CA . THR A 1 83 ? 3.55019 14.67975 -5.76493 1.000 64.95278 170 THR A CA 1
ATOM 651 C C . THR A 1 83 ? 2.28979 14.88125 -6.59664 1.000 67.72381 170 THR A C 1
ATOM 652 O O . THR A 1 83 ? 1.19085 14.92303 -6.03267 1.000 66.00120 170 THR A O 1
ATOM 656 N N . GLU A 1 84 ? 2.41816 14.96980 -7.91981 1.000 58.30675 171 GLU A N 1
ATOM 657 C CA . GLU A 1 84 ? 1.30874 15.31726 -8.79641 1.000 71.28853 171 GLU A CA 1
ATOM 658 C C . GLU A 1 84 ? 0.65372 14.11672 -9.47343 1.000 65.05466 171 GLU A C 1
ATOM 659 O O . GLU A 1 84 ? -0.30771 14.30499 -10.22620 1.000 61.00901 171 GLU A O 1
ATOM 665 N N . ASP A 1 85 ? 1.14109 12.89377 -9.24506 1.000 53.29168 172 ASP A N 1
ATOM 666 C CA . ASP A 1 85 ? 0.46204 11.70623 -9.77395 1.000 56.98546 172 ASP A CA 1
ATOM 667 C C . ASP A 1 85 ? -0.55046 11.24361 -8.73320 1.000 52.70198 172 ASP A C 1
ATOM 668 O O . ASP A 1 85 ? -0.29880 10.35572 -7.91572 1.000 46.12012 172 ASP A O 1
ATOM 673 N N . ASN A 1 86 ? -1.72546 11.87447 -8.77084 1.000 52.98282 173 ASN A N 1
ATOM 674 C CA . ASN A 1 86 ? -2.77495 11.53443 -7.81848 1.000 50.69930 173 ASN A CA 1
ATOM 675 C C . ASN A 1 86 ? -3.37131 10.16444 -8.11454 1.000 46.61584 173 ASN A C 1
ATOM 676 O O . ASN A 1 86 ? -3.84021 9.48498 -7.19418 1.000 46.41445 173 ASN A O 1
ATOM 681 N N . THR A 1 87 ? -3.34116 9.73236 -9.37897 1.000 41.32593 174 THR A N 1
ATOM 682 C CA . THR A 1 87 ? -3.85436 8.40954 -9.73027 1.000 37.31195 174 THR A CA 1
ATOM 683 C C . THR A 1 87 ? -3.04972 7.31505 -9.04061 1.000 38.55610 174 THR A C 1
ATOM 684 O O . THR A 1 87 ? -3.61518 6.39023 -8.44521 1.000 34.75739 174 THR A O 1
ATOM 688 N N . TYR A 1 88 ? -1.72162 7.40511 -9.11761 1.000 45.18916 175 TYR A N 1
ATOM 689 C CA . TYR A 1 88 ? -0.86203 6.48119 -8.38148 1.000 46.74944 175 TYR A CA 1
ATOM 690 C C . TYR A 1 88 ? -1.14329 6.53791 -6.88436 1.000 36.54860 175 TYR A C 1
ATOM 691 O O . TYR A 1 88 ? -1.30577 5.49716 -6.23416 1.000 35.61293 175 TYR A O 1
ATOM 700 N N . LYS A 1 89 ? -1.18685 7.74864 -6.31309 1.000 42.77333 176 LYS A N 1
ATOM 701 C CA . LYS A 1 89 ? -1.42157 7.88568 -4.87546 1.000 46.48702 176 LYS A CA 1
ATOM 702 C C . LYS A 1 89 ? -2.73334 7.23830 -4.45210 1.000 45.29002 176 LYS A C 1
ATOM 703 O O . LYS A 1 89 ? -2.78293 6.52132 -3.44856 1.000 33.42684 176 LYS A O 1
ATOM 709 N N . LYS A 1 90 ? -3.81599 7.49661 -5.19136 1.000 40.16614 177 LYS A N 1
ATOM 710 C CA . LYS A 1 90 ? -5.09771 6.88495 -4.84705 1.000 37.87612 177 LYS A CA 1
ATOM 711 C C . LYS A 1 90 ? -5.01798 5.36561 -4.89451 1.000 41.16589 177 LYS A C 1
ATOM 712 O O . LYS A 1 90 ? -5.61686 4.67888 -4.05704 1.000 38.31940 177 LYS A O 1
ATOM 718 N N . ALA A 1 91 ? -4.28687 4.81862 -5.86918 1.000 35.20501 178 ALA A N 1
ATOM 719 C CA . ALA A 1 91 ? -4.17612 3.36786 -5.96185 1.000 37.03661 178 ALA A CA 1
ATOM 720 C C . ALA A 1 91 ? -3.38101 2.79246 -4.79333 1.000 35.29125 178 ALA A C 1
ATOM 721 O O . ALA A 1 91 ? -3.71675 1.71892 -4.28217 1.000 30.87800 178 ALA A O 1
ATOM 723 N N . VAL A 1 92 ? -2.32612 3.48369 -4.35696 1.000 38.63652 179 VAL A N 1
ATOM 724 C CA . VAL A 1 92 ? -1.54919 2.99686 -3.21492 1.000 36.74335 179 VAL A CA 1
ATOM 725 C C . VAL A 1 92 ? -2.39111 3.03870 -1.94361 1.000 34.56742 179 VAL A C 1
ATOM 726 O O . VAL A 1 92 ? -2.45162 2.05844 -1.19449 1.000 34.78689 179 VAL A O 1
ATOM 730 N N . LYS A 1 93 ? -3.06489 4.17001 -1.68451 1.000 39.00501 180 LYS A N 1
ATOM 731 C CA . LYS A 1 93 ? -3.93958 4.24815 -0.51259 1.000 40.27562 180 LYS A CA 1
ATOM 732 C C . LYS A 1 93 ? -5.04332 3.20287 -0.55314 1.000 45.74871 180 LYS A C 1
ATOM 733 O O . LYS A 1 93 ? -5.42969 2.66480 0.49108 1.000 41.65131 180 LYS A O 1
ATOM 739 N N . LYS A 1 94 ? -5.58291 2.91195 -1.73730 1.000 40.88244 181 LYS A N 1
ATOM 740 C CA . LYS A 1 94 ? -6.55729 1.83101 -1.83007 1.000 42.69318 181 LYS A CA 1
ATOM 741 C C . LYS A 1 94 ? -5.92613 0.50773 -1.42246 1.000 40.30649 181 LYS A C 1
ATOM 742 O O . LYS A 1 94 ? -6.51189 -0.26998 -0.66058 1.000 39.45749 181 LYS A O 1
ATOM 748 N N . GLN A 1 95 ? -4.72459 0.23729 -1.92609 1.000 37.1223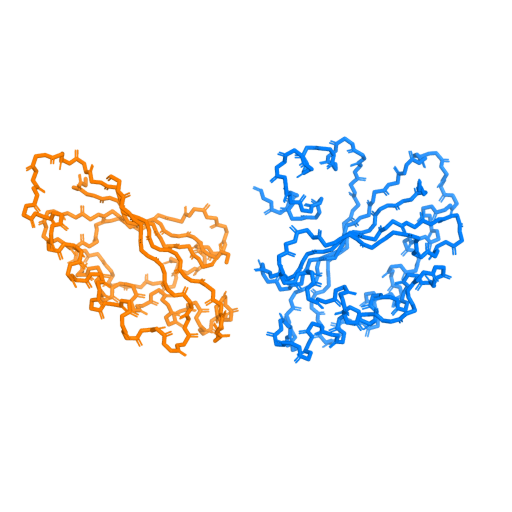0 182 GLN A N 1
ATOM 749 C CA . GLN A 1 95 ? -4.06764 -1.02614 -1.63030 1.000 36.29594 182 GLN A CA 1
ATOM 750 C C . GLN A 1 95 ? -3.62340 -1.09078 -0.17480 1.000 38.73007 182 GLN A C 1
ATOM 751 O O . GLN A 1 95 ? -3.61431 -2.17260 0.42283 1.000 37.84468 182 GLN A O 1
ATOM 757 N N . LEU A 1 96 ? -3.26445 0.05345 0.41250 1.000 39.07217 183 LEU A N 1
ATOM 758 C CA . LEU A 1 96 ? -2.88125 0.07595 1.82045 1.000 44.10349 183 LEU A CA 1
ATOM 759 C C . LEU A 1 96 ? -4.08327 -0.18285 2.71818 1.000 43.34387 183 LEU A C 1
ATOM 760 O O . LEU A 1 96 ? -3.95733 -0.83164 3.76197 1.000 39.01519 183 LEU A O 1
ATOM 765 N N . ASN A 1 97 ? -5.25907 0.31464 2.32778 1.000 38.10072 184 ASN A N 1
ATOM 766 C CA . ASN A 1 97 ? -6.47738 -0.01181 3.06174 1.000 40.62691 184 ASN A CA 1
ATOM 767 C C . ASN A 1 97 ? -6.77581 -1.50634 3.00185 1.000 35.38779 184 ASN A C 1
ATOM 768 O O . ASN A 1 97 ? -7.25159 -2.08680 3.98273 1.000 41.70428 184 ASN A O 1
ATOM 773 N N . ASP A 1 98 ? -6.52084 -2.14351 1.85276 1.000 36.84218 185 ASP A N 1
ATOM 774 C CA . ASP A 1 98 ? -6.65522 -3.59710 1.76252 1.000 35.66910 185 ASP A CA 1
ATOM 775 C C . ASP A 1 98 ? -5.68276 -4.29798 2.70311 1.000 42.54908 185 ASP A C 1
ATOM 776 O O . ASP A 1 98 ? -6.00242 -5.35165 3.26812 1.000 40.89378 185 ASP A O 1
ATOM 781 N N . VAL A 1 99 ? -4.48633 -3.73300 2.87662 1.000 40.85442 186 VAL A N 1
ATOM 782 C CA . VAL A 1 99 ? -3.49444 -4.35094 3.75561 1.000 36.34019 186 VAL A CA 1
ATOM 783 C C . VAL A 1 99 ? -3.91584 -4.20751 5.21133 1.000 37.68561 186 VAL A C 1
ATOM 784 O O . VAL A 1 99 ? -3.91251 -5.18082 5.97489 1.000 40.62128 186 VAL A O 1
ATOM 788 N N . THR A 1 100 ? -4.28452 -2.98963 5.61769 1.000 37.89780 187 THR A N 1
ATOM 789 C CA . THR A 1 100 ? -4.65011 -2.75344 7.01106 1.000 42.74957 187 THR A CA 1
ATOM 790 C C . THR A 1 100 ? -5.93922 -3.47889 7.38040 1.000 46.97963 187 THR A C 1
ATOM 791 O O . THR A 1 100 ? -6.07399 -3.97284 8.50604 1.000 47.74464 187 THR A O 1
ATOM 795 N N . GLU A 1 101 ? -6.90056 -3.55551 6.45106 1.000 45.59129 188 GLU A N 1
ATOM 796 C CA . GLU A 1 101 ? -8.11464 -4.32435 6.71977 1.000 44.03944 188 GLU A CA 1
ATOM 797 C C . GLU A 1 101 ? -7.80364 -5.80445 6.89931 1.000 46.02462 188 GLU A C 1
ATOM 798 O O . GLU A 1 101 ? -8.42478 -6.48169 7.72621 1.000 46.78725 188 GLU A O 1
ATOM 804 N N . LYS A 1 102 ? -6.84418 -6.32538 6.13353 1.000 46.03251 189 LYS A N 1
ATOM 805 C CA . LYS A 1 102 ? -6.49558 -7.73753 6.25189 1.000 49.82482 189 LYS A CA 1
ATOM 806 C C . LYS A 1 102 ? -5.88461 -8.05375 7.61419 1.000 52.82737 189 LYS A C 1
ATOM 807 O O . LYS A 1 102 ? -6.02770 -9.17663 8.11463 1.000 52.75962 189 LYS A O 1
ATOM 813 N N . TYR A 1 103 ? -5.23591 -7.07393 8.24554 1.000 54.38811 190 TYR A N 1
ATOM 814 C CA . TYR A 1 103 ? -4.51153 -7.29030 9.48997 1.000 51.97845 190 TYR A CA 1
ATOM 815 C C . TYR A 1 103 ? -5.12532 -6.59102 10.69487 1.000 58.48807 190 TYR A C 1
ATOM 816 O O . TYR A 1 103 ? -4.52641 -6.62879 11.77157 1.000 49.87665 190 TYR A O 1
ATOM 825 N N . LYS A 1 104 ? -6.29644 -5.95991 10.56190 1.000 54.11030 191 LYS A N 1
ATOM 826 C CA . LYS A 1 104 ? -6.79884 -5.15587 11.67587 1.000 57.37598 191 LYS A CA 1
ATOM 827 C C . LYS A 1 104 ? -7.09827 -6.00134 12.91158 1.000 59.43168 191 LYS A C 1
ATOM 828 O O . LYS A 1 104 ? -7.04474 -5.48999 14.03567 1.000 58.35497 191 LYS A O 1
ATOM 834 N N . THR A 1 105 ? -7.40177 -7.28830 12.73605 1.000 58.33058 192 THR A N 1
ATOM 835 C CA . THR A 1 105 ? -7.71669 -8.14400 13.87375 1.000 60.80848 192 THR A CA 1
ATOM 836 C C . THR A 1 105 ? -6.48804 -8.77658 14.51378 1.000 64.13975 192 THR A C 1
ATOM 837 O O . THR A 1 105 ? -6.56024 -9.19035 15.67623 1.000 62.63863 192 THR A O 1
ATOM 841 N N . THR A 1 106 ? -5.37124 -8.86936 13.79247 1.000 61.56367 193 THR A N 1
ATOM 842 C CA . THR A 1 106 ? -4.15666 -9.44125 14.36275 1.000 54.99514 193 THR A CA 1
ATOM 843 C C . THR A 1 106 ? -3.21905 -8.38217 14.92770 1.000 55.99964 193 THR A C 1
ATOM 844 O O . THR A 1 106 ? -2.67860 -8.56212 16.02391 1.000 59.09461 193 THR A O 1
ATOM 848 N N . TYR A 1 107 ? -3.00666 -7.28597 14.20225 1.000 51.38427 194 TYR A N 1
ATOM 849 C CA . TYR A 1 107 ? -2.07262 -6.24751 14.61119 1.000 51.99978 194 TYR A CA 1
ATOM 850 C C . TYR A 1 107 ? -2.76306 -4.89103 14.63123 1.000 58.57459 194 TYR A C 1
ATOM 851 O O . TYR A 1 107 ? -3.77386 -4.67202 13.95737 1.000 55.13986 194 TYR A O 1
ATOM 860 N N . ARG A 1 108 ? -2.20016 -3.98025 15.42469 1.000 56.93637 195 ARG A N 1
ATOM 861 C CA . ARG A 1 108 ? -2.60594 -2.57877 15.41975 1.000 58.35869 195 ARG A CA 1
ATOM 862 C C . ARG A 1 108 ? -1.81698 -1.87190 14.32694 1.000 55.51119 195 ARG A C 1
ATOM 863 O O . ARG A 1 108 ? -0.61140 -1.64428 14.46777 1.000 50.94523 195 ARG A O 1
ATOM 871 N N . MET A 1 109 ? -2.49656 -1.52160 13.24353 1.000 51.45245 196 MET A N 1
ATOM 872 C CA . MET A 1 109 ? -1.84588 -1.03681 12.03888 1.000 51.55762 196 MET A CA 1
ATOM 873 C C . MET A 1 109 ? -1.94426 0.48035 11.97607 1.000 53.98748 196 MET A C 1
ATOM 874 O O . MET A 1 109 ? -2.99502 1.05447 12.27412 1.000 56.94389 196 MET A O 1
ATOM 879 N N . GLU A 1 110 ? -0.84680 1.12857 11.58927 1.000 49.09650 197 GLU A N 1
ATOM 880 C CA . GLU A 1 110 ? -0.82383 2.57602 11.41215 1.000 49.98854 197 GLU A CA 1
ATOM 881 C C . GLU A 1 110 ? -0.16748 2.89537 10.07816 1.000 54.39604 197 GLU A C 1
ATOM 882 O O . GLU A 1 110 ? 0.97462 2.49223 9.83406 1.000 48.15291 197 GLU A O 1
ATOM 888 N N . SER A 1 111 ? -0.88729 3.62161 9.22294 1.000 47.10338 198 SER A N 1
ATOM 889 C CA . SER A 1 111 ? -0.42723 3.96798 7.88068 1.000 45.27309 198 SER A CA 1
ATOM 890 C C . SER A 1 111 ? -0.37610 5.48460 7.75021 1.000 50.97289 198 SER A C 1
ATOM 891 O O . SER A 1 111 ? -1.41899 6.14868 7.76598 1.000 53.44256 198 SER A O 1
ATOM 894 N N . LEU A 1 112 ? 0.83104 6.02843 7.60286 1.000 49.57808 199 LEU A N 1
ATOM 895 C CA . LEU A 1 112 ? 1.04791 7.46373 7.49990 1.000 49.31202 199 LEU A CA 1
ATOM 896 C C . LEU A 1 112 ? 1.63568 7.81142 6.13730 1.000 47.72338 199 LEU A C 1
ATOM 897 O O . LEU A 1 112 ? 2.25783 6.97835 5.47510 1.000 42.42374 199 LEU A O 1
ATOM 902 N N . GLU A 1 113 ? 1.42873 9.05852 5.71773 1.000 39.88198 200 GLU A N 1
ATOM 903 C CA . GLU A 1 113 ? 1.98968 9.57300 4.47543 1.000 44.40328 200 GLU A CA 1
ATOM 904 C C . GLU A 1 113 ? 2.89869 10.74918 4.79477 1.000 52.80120 200 GLU A C 1
ATOM 905 O O . GLU A 1 113 ? 2.52101 11.63871 5.56335 1.000 56.74258 200 GLU A O 1
ATOM 911 N N . SER A 1 114 ? 4.09351 10.74965 4.21196 1.000 54.53658 201 SER A N 1
ATOM 912 C CA . SER A 1 114 ? 5.06612 11.80997 4.44533 1.000 60.00918 201 SER A CA 1
ATOM 913 C C . SER A 1 114 ? 5.54009 12.31005 3.08267 1.000 62.08975 201 SER A C 1
ATOM 914 O O . SER A 1 114 ? 4.86690 12.14755 2.05801 1.000 55.83301 201 SER A O 1
ATOM 917 N N . ASP A 1 115 ? 6.72083 12.92378 3.05334 1.000 58.59468 202 ASP A N 1
ATOM 918 C CA . ASP A 1 115 ? 7.25743 13.49415 1.82737 1.000 59.08567 202 ASP A CA 1
ATOM 919 C C . ASP A 1 115 ? 8.75335 13.22361 1.74671 1.000 60.70178 202 ASP A C 1
ATOM 920 O O . ASP A 1 115 ? 9.38633 12.81325 2.72339 1.000 57.94757 202 ASP A O 1
ATOM 925 N N . MET A 1 116 ? 9.30880 13.44462 0.54900 1.000 63.81605 203 MET A N 1
ATOM 926 C CA . MET A 1 116 ? 10.75332 13.34946 0.34989 1.000 64.52373 203 MET A CA 1
ATOM 927 C C . MET A 1 116 ? 11.51137 14.15474 1.39560 1.000 68.46647 203 MET A C 1
ATOM 928 O O . MET A 1 116 ? 12.44262 13.65011 2.02866 1.000 63.11559 203 MET A O 1
ATOM 933 N N . GLN A 1 117 ? 11.10984 15.41131 1.59500 1.000 67.93441 204 GLN A N 1
ATOM 934 C CA . GLN A 1 117 ? 11.81907 16.30951 2.50292 1.000 74.41394 204 GLN A CA 1
ATOM 935 C C . GLN A 1 117 ? 11.99596 15.68483 3.88308 1.000 71.01092 204 GLN A C 1
ATOM 936 O O . GLN A 1 117 ? 13.09775 15.68624 4.44230 1.000 72.46736 204 GLN A O 1
ATOM 942 N N . THR A 1 118 ? 10.91704 15.12743 4.43964 1.000 72.24165 205 THR A N 1
ATOM 943 C CA . THR A 1 118 ? 11.01787 14.43091 5.71904 1.000 65.76999 205 THR A CA 1
ATOM 944 C C . THR A 1 118 ? 11.87922 13.17602 5.60031 1.000 66.10090 205 THR A C 1
ATOM 945 O O . THR A 1 118 ? 12.63014 12.84293 6.52518 1.000 61.32626 205 THR A O 1
ATOM 949 N N . ARG A 1 119 ? 11.80274 12.48282 4.45953 1.000 65.28878 206 ARG A N 1
ATOM 950 C CA . ARG A 1 119 ? 12.56713 11.25055 4.27559 1.000 67.47757 206 ARG A CA 1
ATOM 951 C C . ARG A 1 119 ? 14.07054 11.51431 4.29436 1.000 62.99043 206 ARG A C 1
ATOM 952 O O . ARG A 1 119 ? 14.84172 10.70771 4.82822 1.000 66.11793 206 ARG A O 1
ATOM 960 N N . GLU A 1 120 ? 14.50700 12.63738 3.71587 1.000 66.01331 207 GLU A N 1
ATOM 961 C CA . GLU A 1 120 ? 15.92290 13.00029 3.76982 1.000 73.84800 207 GLU A CA 1
ATOM 962 C C . GLU A 1 120 ? 16.37083 13.35769 5.18325 1.000 72.07699 207 GLU A C 1
ATOM 963 O O . GLU A 1 120 ? 17.49476 13.02461 5.57937 1.000 70.08394 207 GLU A O 1
ATOM 969 N N . LYS A 1 121 ? 15.52389 14.03648 5.96303 1.000 68.10512 208 LYS A N 1
ATOM 970 C CA . LYS A 1 121 ? 15.89337 14.29256 7.35422 1.000 66.71272 208 LYS A CA 1
ATOM 971 C C . LYS A 1 121 ? 15.99752 12.99376 8.14171 1.000 65.51246 208 LYS A C 1
ATOM 972 O O . LYS A 1 121 ? 16.88469 12.84220 8.98741 1.000 60.83311 208 LYS A O 1
ATOM 978 N N . ALA A 1 122 ? 15.10542 12.03914 7.87283 1.000 60.38916 209 ALA A N 1
ATOM 979 C CA . ALA A 1 122 ? 15.20428 10.73792 8.52755 1.000 56.47454 209 ALA A CA 1
ATOM 980 C C . ALA A 1 122 ? 16.45865 9.99434 8.08542 1.000 51.99929 209 ALA A C 1
ATOM 981 O O . ALA A 1 122 ? 17.08595 9.28924 8.88525 1.000 58.89364 209 ALA A O 1
ATOM 983 N N . LYS A 1 123 ? 16.83518 10.14167 6.81308 1.000 56.89128 210 LYS A N 1
ATOM 984 C CA . LYS A 1 123 ? 18.02697 9.47647 6.29737 1.000 59.94909 210 LYS A CA 1
ATOM 985 C C . LYS A 1 123 ? 19.28713 10.04702 6.93084 1.000 75.81755 210 LYS A C 1
ATOM 986 O O . LYS A 1 123 ? 20.23469 9.30687 7.22233 1.000 80.95702 210 LYS A O 1
ATOM 992 N N . LYS A 1 124 ? 19.31267 11.36266 7.15534 1.000 71.29666 211 LYS A N 1
ATOM 993 C CA . LYS A 1 124 ? 20.43069 11.98050 7.85386 1.000 73.51030 211 LYS A CA 1
ATOM 994 C C . LYS A 1 124 ? 20.51458 11.51742 9.30362 1.000 78.35259 211 LYS A C 1
ATOM 995 O O . LYS A 1 124 ? 21.60335 11.53523 9.88864 1.000 71.40263 211 LYS A O 1
ATOM 1001 N N . GLU A 1 125 ? 19.39905 11.08398 9.88733 1.000 71.40989 212 GLU A N 1
ATOM 1002 C CA . GLU A 1 125 ? 19.39923 10.49918 11.22038 1.000 70.36810 212 GLU A CA 1
ATOM 1003 C C . GLU A 1 125 ? 19.58819 8.98843 11.19767 1.000 66.78504 212 GLU A C 1
ATOM 1004 O O . GLU A 1 125 ? 19.61351 8.36677 12.26441 1.000 62.44103 212 GLU A O 1
ATOM 1010 N N . GLY A 1 126 ? 19.71865 8.38899 10.01686 1.000 66.11765 213 GLY A N 1
ATOM 1011 C CA . GLY A 1 126 ? 19.95038 6.96072 9.91236 1.000 64.36350 213 GLY A CA 1
ATOM 1012 C C . GLY A 1 126 ? 18.79257 6.08721 10.33983 1.000 60.77396 213 GLY A C 1
ATOM 1013 O O . GLY A 1 126 ? 19.01100 4.94451 10.75094 1.000 61.57922 213 GLY A O 1
ATOM 1014 N N . VAL A 1 127 ? 17.56166 6.59455 10.26659 1.000 60.51893 214 VAL A N 1
ATOM 1015 C CA . VAL A 1 127 ? 16.37614 5.84850 10.66888 1.000 52.15642 214 VAL A CA 1
ATOM 1016 C C . VAL A 1 127 ? 15.29828 5.98468 9.59449 1.000 56.04172 214 VAL A C 1
ATOM 1017 O O . VAL A 1 127 ? 15.36646 6.83891 8.70898 1.000 54.73283 214 VAL A O 1
ATOM 1021 N N . SER A 1 128 ? 14.29855 5.10917 9.68225 1.000 48.85753 215 SER A N 1
ATOM 1022 C CA . SER A 1 128 ? 13.22134 5.07401 8.70218 1.000 43.83016 215 SER A CA 1
ATOM 1023 C C . SER A 1 128 ? 12.37436 6.33511 8.77258 1.000 44.72996 215 SER A C 1
ATOM 1024 O O . SER A 1 128 ? 12.19677 6.92970 9.83839 1.000 47.34185 215 SER A O 1
ATOM 1027 N N . THR A 1 129 ? 11.83515 6.73202 7.61398 1.000 52.20904 216 THR A N 1
ATOM 1028 C CA . THR A 1 129 ? 10.88658 7.83988 7.58300 1.000 48.94736 216 THR A CA 1
ATOM 1029 C C . THR A 1 129 ? 9.83696 7.67756 8.67344 1.000 48.29650 216 THR A C 1
ATOM 1030 O O . THR A 1 129 ? 9.68898 8.54729 9.53619 1.000 55.55105 216 THR A O 1
ATOM 1034 N N . GLY A 1 130 ? 9.15430 6.52930 8.69161 1.000 48.12488 217 GLY A N 1
ATOM 1035 C CA . GLY A 1 130 ? 8.11461 6.30158 9.68621 1.000 46.66820 217 GLY A CA 1
ATOM 1036 C C . GLY A 1 130 ? 8.58721 6.52896 11.10976 1.000 58.20317 217 GLY A C 1
ATOM 1037 O O . GLY A 1 130 ? 7.93471 7.22509 11.89096 1.000 60.30959 217 GLY A O 1
ATOM 1038 N N . SER A 1 131 ? 9.73887 5.95460 11.46724 1.000 48.05467 218 SER A N 1
ATOM 1039 C CA . SER A 1 131 ? 10.22841 6.09679 12.83460 1.000 56.01056 218 SER A CA 1
ATOM 1040 C C . SER A 1 131 ? 10.63142 7.52974 13.15428 1.000 55.20905 218 SER A C 1
ATOM 1041 O O . SER A 1 131 ? 10.79698 7.86452 14.33172 1.000 69.62973 218 SER A O 1
ATOM 1044 N N . TYR A 1 132 ? 10.78458 8.37881 12.13522 1.000 54.07351 219 TYR A N 1
ATOM 1045 C CA . TYR A 1 132 ? 11.15785 9.77027 12.35811 1.000 52.42918 219 TYR A CA 1
ATOM 1046 C C . TYR A 1 132 ? 9.95768 10.62853 12.74981 1.000 65.03349 219 TYR A C 1
ATOM 1047 O O . TYR A 1 132 ? 10.07620 11.47448 13.64292 1.000 57.47149 219 TYR A O 1
ATOM 1056 N N . ILE A 1 133 ? 8.79557 10.43905 12.11149 1.000 62.20297 220 ILE A N 1
ATOM 1057 C CA . ILE A 1 133 ? 7.60265 11.13572 12.59661 1.000 66.80394 220 ILE A CA 1
ATOM 1058 C C . ILE A 1 133 ? 7.21830 10.63954 13.98697 1.000 71.86807 220 ILE A C 1
ATOM 1059 O O . ILE A 1 133 ? 6.62131 11.38265 14.77671 1.000 79.07899 220 ILE A O 1
ATOM 1064 N N . LYS A 1 134 ? 7.56703 9.39871 14.32682 1.000 68.62767 221 LYS A N 1
ATOM 1065 C CA . LYS A 1 134 ? 7.32768 8.92089 15.68469 1.000 65.50828 221 LYS A CA 1
ATOM 1066 C C . LYS A 1 134 ? 8.40824 9.35685 16.66388 1.000 75.96252 221 LYS A C 1
ATOM 1067 O O . LYS A 1 134 ? 8.32241 9.01380 17.84852 1.000 73.09638 221 LYS A O 1
ATOM 1073 N N . SER A 1 135 ? 9.40898 10.10230 16.20565 1.000 72.17324 222 SER A N 1
ATOM 1074 C CA . SER A 1 135 ? 10.47594 10.58057 17.07358 1.000 73.58336 222 SER A CA 1
ATOM 1075 C C . SER A 1 135 ? 10.27736 12.05581 17.40074 1.000 77.65061 222 SER A C 1
ATOM 1076 O O . SER A 1 135 ? 10.88234 12.58331 18.33409 1.000 86.72066 222 SER A O 1
ATOM 1080 N N . ALA B 1 1 ? 21.14376 16.23270 42.18864 1.000 52.47566 88 ALA B N 1
ATOM 1081 C CA . ALA B 1 1 ? 21.56655 14.84854 42.00642 1.000 53.11470 88 ALA B CA 1
ATOM 1082 C C . ALA B 1 1 ? 23.09071 14.70801 42.03883 1.000 49.99929 88 ALA B C 1
ATOM 1083 O O . ALA B 1 1 ? 23.81782 15.67114 41.80573 1.000 57.29860 88 ALA B O 1
ATOM 1085 N N . TYR B 1 2 ? 23.56350 13.49680 42.33996 1.000 50.79621 89 TYR B N 1
ATOM 1086 C CA . TYR B 1 2 ? 24.98159 13.16108 42.27099 1.000 52.80962 89 TYR B CA 1
ATOM 1087 C C . TYR B 1 2 ? 25.34460 12.41046 40.99602 1.000 50.15516 89 TYR B C 1
ATOM 1088 O O . TYR B 1 2 ? 26.51645 12.41226 40.60344 1.000 48.24655 89 TYR B O 1
ATOM 1097 N N . ALA B 1 3 ? 24.37434 11.76171 40.35846 1.000 46.41908 90 ALA B N 1
ATOM 1098 C CA . ALA B 1 3 ? 24.58449 11.09133 39.08249 1.000 45.96209 90 ALA B CA 1
ATOM 1099 C C . ALA B 1 3 ? 23.23390 10.90649 38.40733 1.000 45.26502 90 ALA B C 1
ATOM 1100 O O . ALA B 1 3 ? 22.18690 10.92325 39.06064 1.000 44.85867 90 ALA B O 1
ATOM 1102 N N . TYR B 1 4 ? 23.27466 10.73296 37.08669 1.000 45.31704 91 TYR B N 1
ATOM 1103 C CA . TYR B 1 4 ? 22.08917 10.46717 36.27483 1.000 44.62792 91 TYR B CA 1
ATOM 1104 C C . TYR B 1 4 ? 22.28272 9.14055 35.55330 1.000 43.46158 91 TYR B C 1
ATOM 1105 O O . TYR B 1 4 ? 23.24302 8.97961 34.79338 1.000 46.11065 91 TYR B O 1
ATOM 1114 N N . MET B 1 5 ? 21.37258 8.19775 35.79036 1.000 45.55867 92 MET B N 1
ATOM 1115 C CA . MET B 1 5 ? 21.39675 6.87148 35.17223 1.000 43.33067 92 MET B CA 1
ATOM 1116 C C . MET B 1 5 ? 20.23458 6.74827 34.19155 1.000 46.42088 92 MET B C 1
ATOM 1117 O O . MET B 1 5 ? 19.07131 6.75632 34.60262 1.000 45.74754 92 MET B O 1
ATOM 1122 N N . THR B 1 6 ? 20.54065 6.60230 32.90569 1.000 41.88617 93 THR B N 1
ATOM 1123 C CA . THR B 1 6 ? 19.51683 6.43616 31.88134 1.000 49.75192 93 THR B CA 1
ATOM 1124 C C . THR B 1 6 ? 19.43855 4.97187 31.46524 1.000 43.32100 93 THR B C 1
ATOM 1125 O O . THR B 1 6 ? 20.46824 4.33315 31.22758 1.000 50.40413 93 THR B O 1
ATOM 1129 N N . ILE B 1 7 ? 18.22054 4.44123 31.39038 1.000 47.33429 94 ILE B N 1
ATOM 1130 C CA . ILE B 1 7 ? 17.98152 3.07573 30.93982 1.000 44.47169 94 ILE B CA 1
ATOM 1131 C C . ILE B 1 7 ? 17.22318 3.13082 29.61983 1.000 54.25220 94 ILE B C 1
ATOM 1132 O O . ILE B 1 7 ? 16.16342 3.76568 29.52533 1.000 48.24577 94 ILE B O 1
ATOM 1137 N N . ASP B 1 8 ? 17.77428 2.47316 28.60118 1.000 53.80027 95 ASP B N 1
ATOM 1138 C CA . ASP B 1 8 ? 17.24992 2.50224 27.23992 1.000 53.45060 95 ASP B CA 1
ATOM 1139 C C . ASP B 1 8 ? 16.93003 1.07869 26.80811 1.000 45.36809 95 ASP B C 1
ATOM 1140 O O . ASP B 1 8 ? 17.82473 0.22916 26.75714 1.000 54.03038 95 ASP B O 1
ATOM 1145 N N . ILE B 1 9 ? 15.66688 0.81730 26.49490 1.000 50.26921 96 ILE B N 1
ATOM 1146 C CA . ILE B 1 9 ? 15.29035 -0.50770 26.01677 1.000 53.45491 96 ILE B CA 1
ATOM 1147 C C . ILE B 1 9 ? 15.38520 -0.53174 24.49248 1.000 58.50638 96 ILE B C 1
ATOM 1148 O O . ILE B 1 9 ? 15.11130 0.46999 23.82669 1.000 54.47614 96 ILE B O 1
ATOM 1153 N N . ASN B 1 13 ? 12.57195 0.53300 23.25488 1.000 66.50406 100 ASN B N 1
ATOM 1154 C CA . ASN B 1 13 ? 12.15029 1.90557 22.99941 1.000 58.46716 100 ASN B CA 1
ATOM 1155 C C . ASN B 1 13 ? 11.85062 2.77077 24.24531 1.000 48.11152 100 ASN B C 1
ATOM 1156 O O . ASN B 1 13 ? 12.12599 3.97015 24.20626 1.000 45.42188 100 ASN B O 1
ATOM 1161 N N . PRO B 1 14 ? 11.29527 2.20971 25.32769 1.000 46.55702 101 PRO B N 1
ATOM 1162 C CA . PRO B 1 14 ? 11.14806 3.01431 26.55039 1.000 56.10614 101 PRO B CA 1
ATOM 1163 C C . PRO B 1 14 ? 12.49972 3.51049 27.03572 1.000 41.05796 101 PRO B C 1
ATOM 1164 O O . PRO B 1 14 ? 13.46064 2.74413 27.13263 1.000 47.77658 101 PRO B O 1
ATOM 1168 N N . SER B 1 15 ? 12.56548 4.80340 27.34635 1.000 51.71824 102 SER B N 1
ATOM 1169 C CA . SER B 1 15 ? 13.78627 5.42521 27.84241 1.000 48.57611 102 SER B CA 1
ATOM 1170 C C . SER B 1 15 ? 13.45731 6.23422 29.08900 1.000 50.15153 102 SER B C 1
ATOM 1171 O O . SER B 1 15 ? 12.53448 7.05520 29.07070 1.000 47.90591 102 SER B O 1
ATOM 1174 N N . VAL B 1 16 ? 14.21093 6.00504 30.16568 1.000 50.22030 103 VAL B N 1
ATOM 1175 C CA . VAL B 1 16 ? 13.91449 6.57947 31.47554 1.000 44.98357 103 VAL B CA 1
ATOM 1176 C C . VAL B 1 16 ? 15.21997 7.04501 32.10853 1.000 49.12181 103 VAL B C 1
ATOM 1177 O O . VAL B 1 16 ? 16.19004 6.28247 32.16830 1.000 47.08820 103 VAL B O 1
ATOM 1181 N N . GLU B 1 17 ? 15.24798 8.28640 32.58952 1.000 45.94721 104 GLU B N 1
ATOM 1182 C CA . GLU B 1 17 ? 16.42964 8.83135 33.24936 1.000 48.33240 104 GLU B CA 1
ATOM 1183 C C . GLU B 1 17 ? 16.24193 8.80080 34.76148 1.000 47.22220 104 GLU B C 1
ATOM 1184 O O . GLU B 1 17 ? 15.22331 9.27029 35.27760 1.000 53.92444 104 GLU B O 1
ATOM 1190 N N . MET B 1 18 ? 17.23251 8.26292 35.46363 1.000 46.12548 105 MET B N 1
ATOM 1191 C CA . MET B 1 18 ? 17.20659 8.10708 36.91303 1.000 51.15951 105 MET B CA 1
ATOM 1192 C C . MET B 1 18 ? 18.19228 9.09474 37.52363 1.000 42.81098 105 MET B C 1
ATOM 1193 O O . MET B 1 18 ? 19.39658 9.01538 37.25703 1.000 43.68277 105 MET B O 1
ATOM 1198 N N . ALA B 1 19 ? 17.69078 10.02206 38.33543 1.000 46.88261 106 ALA B N 1
ATOM 1199 C CA . ALA B 1 19 ? 18.57418 10.87042 39.12603 1.000 44.50059 106 ALA B CA 1
ATOM 1200 C C . ALA B 1 19 ? 18.91752 10.16700 40.43573 1.000 43.85632 106 ALA B C 1
ATOM 1201 O O . ALA B 1 19 ? 18.02233 9.72656 41.16399 1.000 43.70940 106 ALA B O 1
ATOM 1203 N N . LEU B 1 20 ? 20.21280 10.06268 40.73157 1.000 43.68430 107 LEU B N 1
ATOM 1204 C CA . LEU B 1 20 ? 20.70754 9.34743 41.90243 1.000 43.31161 107 LEU B CA 1
ATOM 1205 C C . LEU B 1 20 ? 21.37024 10.30618 42.88606 1.000 44.09765 107 LEU B C 1
ATOM 1206 O O . LEU B 1 20 ? 22.09122 11.22569 42.48397 1.000 45.10063 107 LEU B O 1
ATOM 1211 N N . ASN B 1 21 ? 21.13777 10.07981 44.17895 1.000 44.02492 108 ASN B N 1
ATOM 1212 C CA . ASN B 1 21 ? 21.85030 10.82278 45.20456 1.000 44.85277 108 ASN B CA 1
ATOM 1213 C C . ASN B 1 21 ? 23.15268 10.09504 45.53922 1.000 47.87623 108 ASN B C 1
ATOM 1214 O O . ASN B 1 21 ? 23.47055 9.04958 44.96698 1.000 43.08395 108 ASN B O 1
ATOM 1219 N N . SER B 1 22 ? 23.92441 10.65332 46.47500 1.000 44.68629 109 SER B N 1
ATOM 1220 C CA . SER B 1 22 ? 25.21680 10.06577 46.80890 1.000 44.21151 109 SER B CA 1
ATOM 1221 C C . SER B 1 22 ? 25.08587 8.74643 47.54882 1.000 43.05557 109 SER B C 1
ATOM 1222 O O . SER B 1 22 ? 26.10446 8.09835 47.81255 1.000 43.99966 109 SER B O 1
ATOM 1225 N N . ASP B 1 23 ? 23.86652 8.33853 47.89602 1.000 43.46745 110 ASP B N 1
ATOM 1226 C CA . ASP B 1 23 ? 23.62383 7.07727 48.57675 1.000 46.88216 110 ASP B CA 1
ATOM 1227 C C . ASP B 1 23 ? 23.04286 6.01828 47.64387 1.000 41.36879 110 ASP B C 1
ATOM 1228 O O . ASP B 1 23 ? 22.44300 5.04774 48.11861 1.000 41.46531 110 ASP B O 1
ATOM 1233 N N . TYR B 1 24 ? 23.21505 6.19025 46.32941 1.000 46.64341 111 TYR B N 1
ATOM 1234 C CA . TYR B 1 24 ? 22.78040 5.24083 45.30040 1.000 40.72301 111 TYR B CA 1
ATOM 1235 C C . TYR B 1 24 ? 21.26343 5.09143 45.24274 1.000 43.19276 111 TYR B C 1
ATOM 1236 O O . TYR B 1 24 ? 20.75884 4.07699 44.75329 1.000 42.48267 111 TYR B O 1
ATOM 1245 N N . GLU B 1 25 ? 20.52538 6.09438 45.71525 1.000 41.41789 112 GLU B N 1
ATOM 1246 C CA . GLU B 1 25 ? 19.06976 6.06497 45.73446 1.000 42.35976 112 GLU B CA 1
ATOM 1247 C C . GLU B 1 25 ? 18.51535 6.95817 44.63116 1.000 43.10352 112 GLU B C 1
ATOM 1248 O O . GLU B 1 25 ? 19.07751 8.01519 44.33320 1.000 43.77223 112 GLU B O 1
ATOM 1254 N N . VAL B 1 26 ? 17.40821 6.53210 44.03264 1.000 42.21045 113 VAL B N 1
ATOM 1255 C CA . VAL B 1 26 ? 16.75828 7.32437 42.99176 1.000 42.64178 113 VAL B CA 1
ATOM 1256 C C . VAL B 1 26 ? 15.97171 8.45732 43.63692 1.000 44.19484 113 VAL B C 1
ATOM 1257 O O . VAL B 1 26 ? 15.13835 8.22875 44.52093 1.000 48.48066 113 VAL B O 1
ATOM 1261 N N . ILE B 1 27 ? 16.22676 9.68437 43.19177 1.000 45.00926 114 ILE B N 1
ATOM 1262 C CA . ILE B 1 27 ? 15.51036 10.84674 43.70177 1.000 49.13056 114 ILE B CA 1
ATOM 1263 C C . ILE B 1 27 ? 14.62038 11.50532 42.64832 1.000 49.36059 114 ILE B C 1
ATOM 1264 O O . ILE B 1 27 ? 13.71965 12.27572 43.01750 1.000 49.68604 114 ILE B O 1
ATOM 1269 N N . GLU B 1 28 ? 14.83658 11.23531 41.36552 1.000 46.82152 115 GLU B N 1
ATOM 1270 C CA . GLU B 1 28 ? 13.97043 11.73986 40.30949 1.000 53.65291 115 GLU B CA 1
ATOM 1271 C C . GLU B 1 28 ? 13.88681 10.69714 39.20590 1.000 51.90882 115 GLU B C 1
ATOM 1272 O O . GLU B 1 28 ? 14.88898 10.06471 38.86180 1.000 50.93942 115 GLU B O 1
ATOM 1278 N N . LEU B 1 29 ? 12.68202 10.51716 38.66699 1.000 47.59588 116 LEU B N 1
ATOM 1279 C CA . LEU B 1 29 ? 12.41337 9.57693 37.58473 1.000 51.11766 116 LEU B CA 1
ATOM 1280 C C . LEU B 1 29 ? 11.87081 10.38469 36.41193 1.000 51.17820 116 LEU B C 1
ATOM 1281 O O . LEU B 1 29 ? 10.77063 10.94050 36.49564 1.000 55.39156 116 LEU B O 1
ATOM 1286 N N . THR B 1 30 ? 12.63895 10.46531 35.32818 1.000 50.67470 117 THR B N 1
ATOM 1287 C CA . THR B 1 30 ? 12.33495 11.39369 34.24322 1.000 55.31386 117 THR B CA 1
ATOM 1288 C C . THR B 1 30 ? 12.10314 10.63393 32.94200 1.000 47.65908 117 THR B C 1
ATOM 1289 O O . THR B 1 30 ? 13.02675 9.95990 32.45235 1.000 48.65289 117 THR B O 1
ATOM 1293 N N . PRO B 1 31 ? 10.90364 10.68644 32.35786 1.000 58.02921 118 PRO B N 1
ATOM 1294 C CA . PRO B 1 31 ? 10.69371 10.05256 31.04795 1.000 46.08487 118 PRO B CA 1
ATOM 1295 C C . PRO B 1 31 ? 11.43517 10.80119 29.94990 1.000 47.77972 118 PRO B C 1
ATOM 1296 O O . PRO B 1 31 ? 11.42624 12.03353 29.90265 1.000 54.84426 118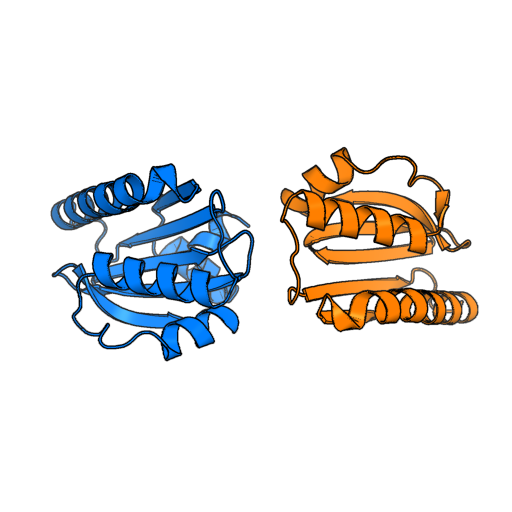 PRO B O 1
ATOM 1300 N N . LEU B 1 32 ? 12.07048 10.04664 29.05218 1.000 42.76348 119 LEU B N 1
ATOM 1301 C CA . LEU B 1 32 ? 12.70383 10.63894 27.87834 1.000 56.87997 119 LEU B CA 1
ATOM 1302 C C . LEU B 1 32 ? 11.92986 10.41172 26.58268 1.000 55.63129 119 LEU B C 1
ATOM 1303 O O . LEU B 1 32 ? 12.31897 10.96296 25.54660 1.000 54.61497 119 LEU B O 1
ATOM 1308 N N . ASN B 1 33 ? 10.85891 9.62367 26.60573 1.000 53.97252 120 ASN B N 1
ATOM 1309 C CA . ASN B 1 33 ? 9.99579 9.47985 25.43871 1.000 54.43563 120 ASN B CA 1
ATOM 1310 C C . ASN B 1 33 ? 8.61456 9.04175 25.91277 1.000 57.11173 120 ASN B C 1
ATOM 1311 O O . ASN B 1 33 ? 8.35257 8.93737 27.11402 1.000 57.30845 120 ASN B O 1
ATOM 1316 N N . ASP B 1 34 ? 7.72711 8.78007 24.94995 1.000 64.70219 121 ASP B N 1
ATOM 1317 C CA . ASP B 1 34 ? 6.34760 8.44628 25.29155 1.000 60.21151 121 ASP B CA 1
ATOM 1318 C C . ASP B 1 34 ? 6.25236 7.08784 25.97676 1.000 44.78132 121 ASP B C 1
ATOM 1319 O O . ASP B 1 34 ? 5.51530 6.93384 26.95568 1.000 50.56237 121 ASP B O 1
ATOM 1324 N N . GLU B 1 35 ? 6.98770 6.09267 25.48329 1.000 51.17659 122 GLU B N 1
ATOM 1325 C CA . GLU B 1 35 ? 6.97103 4.78051 26.12271 1.000 45.59522 122 GLU B CA 1
ATOM 1326 C C . GLU B 1 35 ? 7.51493 4.84890 27.54617 1.000 59.43433 122 GLU B C 1
ATOM 1327 O O . GLU B 1 35 ? 6.95868 4.23282 28.46480 1.000 53.77253 122 GLU B O 1
ATOM 1333 N N . GLY B 1 36 ? 8.60387 5.59368 27.74987 1.000 49.98945 123 GLY B N 1
ATOM 1334 C CA . GLY B 1 36 ? 9.12372 5.76687 29.09581 1.000 47.96986 123 GLY B CA 1
ATOM 1335 C C . GLY B 1 36 ? 8.13640 6.44771 30.02045 1.000 53.71230 123 GLY B C 1
ATOM 1336 O O . GLY B 1 36 ? 8.15612 6.22083 31.23363 1.000 46.39420 123 GLY B O 1
ATOM 1337 N N . GLN B 1 37 ? 7.25091 7.27848 29.46174 1.000 43.39537 124 GLN B N 1
ATOM 1338 C CA . GLN B 1 37 ? 6.26312 7.97352 30.27904 1.000 47.47674 124 GLN B CA 1
ATOM 1339 C C . GLN B 1 37 ? 5.23745 7.00531 30.85584 1.000 49.02666 124 GLN B C 1
ATOM 1340 O O . GLN B 1 37 ? 4.81906 7.15428 32.00934 1.000 54.62395 124 GLN B O 1
ATOM 1346 N N . LYS B 1 38 ? 4.80755 6.01574 30.06504 1.000 58.09743 125 LYS B N 1
ATOM 1347 C CA . LYS B 1 38 ? 3.83286 5.05054 30.56417 1.000 54.83873 125 LYS B CA 1
ATOM 1348 C C . LYS B 1 38 ? 4.43605 4.14885 31.63248 1.000 52.90629 125 LYS B C 1
ATOM 1349 O O . LYS B 1 38 ? 3.72481 3.70626 32.54213 1.000 54.88700 125 LYS B O 1
ATOM 1355 N N . VAL B 1 39 ? 5.73594 3.86622 31.54229 1.000 49.70052 126 VAL B N 1
ATOM 1356 C CA . VAL B 1 39 ? 6.39507 3.07695 32.57809 1.000 49.71326 126 VAL B CA 1
ATOM 1357 C C . VAL B 1 39 ? 6.47967 3.87350 33.87260 1.000 52.25415 126 VAL B C 1
ATOM 1358 O O . VAL B 1 39 ? 6.16541 3.36601 34.95621 1.000 59.23231 126 VAL B O 1
ATOM 1362 N N . VAL B 1 40 ? 6.89851 5.13820 33.77616 1.000 51.49883 127 VAL B N 1
ATOM 1363 C CA . VAL B 1 40 ? 7.02697 5.98228 34.96265 1.000 49.95995 127 VAL B CA 1
ATOM 1364 C C . VAL B 1 40 ? 5.67336 6.16934 35.63776 1.000 60.24758 127 VAL B C 1
ATOM 1365 O O . VAL B 1 40 ? 5.56724 6.12687 36.86924 1.000 57.39083 127 VAL B O 1
ATOM 1369 N N . ASN B 1 41 ? 4.61707 6.37565 34.84301 1.000 57.53843 128 ASN B N 1
ATOM 1370 C CA . ASN B 1 41 ? 3.27069 6.48592 35.39817 1.000 56.59086 128 ASN B CA 1
ATOM 1371 C C . ASN B 1 41 ? 2.90518 5.27273 36.24179 1.000 59.12889 128 ASN B C 1
ATOM 1372 O O . ASN B 1 41 ? 2.13893 5.39080 37.20486 1.000 60.13000 128 ASN B O 1
ATOM 1377 N N . ASP B 1 42 ? 3.44337 4.10312 35.89853 1.000 63.10577 129 ASP B N 1
ATOM 1378 C CA . ASP B 1 42 ? 3.11914 2.86657 36.59523 1.000 64.56875 129 ASP B CA 1
ATOM 1379 C C . ASP B 1 42 ? 4.01081 2.61421 37.80320 1.000 61.94664 129 ASP B C 1
ATOM 1380 O O . ASP B 1 42 ? 3.56984 1.97528 38.76575 1.000 72.31945 129 ASP B O 1
ATOM 1385 N N . ILE B 1 43 ? 5.24775 3.10082 37.78049 1.000 61.21214 130 ILE B N 1
ATOM 1386 C CA . ILE B 1 43 ? 6.21376 2.78640 38.82896 1.000 54.25624 130 ILE B CA 1
ATOM 1387 C C . ILE B 1 43 ? 5.90044 3.60289 40.07564 1.000 60.15690 130 ILE B C 1
ATOM 1388 O O . ILE B 1 43 ? 5.81169 4.83593 40.02502 1.000 57.09378 130 ILE B O 1
ATOM 1393 N N . ASP B 1 44 ? 5.73961 2.91273 41.20001 1.000 53.74590 131 ASP B N 1
ATOM 1394 C CA . ASP B 1 44 ? 5.54491 3.52698 42.50101 1.000 60.38381 131 ASP B CA 1
ATOM 1395 C C . ASP B 1 44 ? 6.72521 3.16774 43.39450 1.000 58.51528 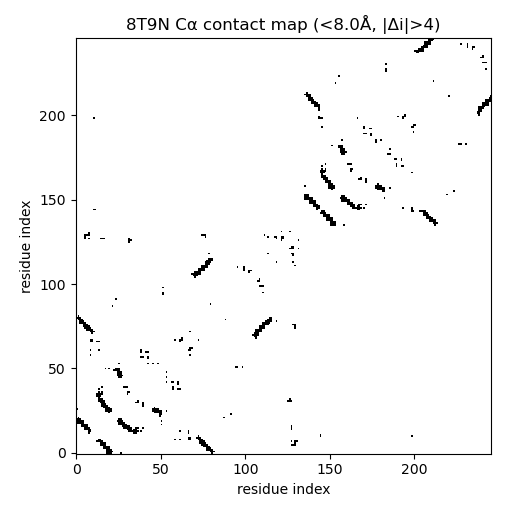131 ASP B C 1
ATOM 1396 O O . ASP B 1 44 ? 7.53590 2.29587 43.06830 1.000 57.26891 131 ASP B O 1
ATOM 1401 N N . ASP B 1 45 ? 6.81862 3.86227 44.52828 1.000 55.79007 132 ASP B N 1
ATOM 1402 C CA . ASP B 1 45 ? 7.74399 3.50166 45.60617 1.000 60.95764 132 ASP B CA 1
ATOM 1403 C C . ASP B 1 45 ? 9.20802 3.54898 45.16920 1.000 61.25505 132 ASP B C 1
ATOM 1404 O O . ASP B 1 45 ? 10.05123 2.83909 45.72403 1.000 64.48307 132 ASP B O 1
ATOM 1409 N N . TRP B 1 46 ? 9.53500 4.38980 44.18667 1.000 50.00682 133 TRP B N 1
ATOM 1410 C CA . TRP B 1 46 ? 10.91929 4.54524 43.75398 1.000 53.22280 133 TRP B CA 1
ATOM 1411 C C . TRP B 1 46 ? 11.65213 5.68905 44.44688 1.000 56.75394 133 TRP B C 1
ATOM 1412 O O . TRP B 1 46 ? 12.88612 5.74507 44.37736 1.000 49.93304 133 TRP B O 1
ATOM 1423 N N . GLU B 1 47 ? 10.93364 6.59693 45.10308 1.000 49.16582 134 GLU B N 1
ATOM 1424 C CA . GLU B 1 47 ? 11.55507 7.78102 45.68583 1.000 55.44567 134 GLU B CA 1
ATOM 1425 C C . GLU B 1 47 ? 12.49007 7.38085 46.82120 1.000 54.57046 134 GLU B C 1
ATOM 1426 O O . GLU B 1 47 ? 12.07167 6.70696 47.76833 1.000 51.24403 134 GLU B O 1
ATOM 1432 N N . LYS B 1 48 ? 13.75498 7.80800 46.72356 1.000 56.63862 135 LYS B N 1
ATOM 1433 C CA . LYS B 1 48 ? 14.79247 7.50410 47.71274 1.000 57.11575 135 LYS B CA 1
ATOM 1434 C C . LYS B 1 48 ? 15.00385 6.00019 47.87141 1.000 50.65848 135 LYS B C 1
ATOM 1435 O O . LYS B 1 48 ? 15.37541 5.52099 48.94501 1.000 55.53944 135 LYS B O 1
ATOM 1441 N N . THR B 1 49 ? 14.77964 5.24905 46.79978 1.000 47.37989 136 THR B N 1
ATOM 1442 C CA . THR B 1 49 ? 14.95142 3.80529 46.79642 1.000 49.36367 136 THR B CA 1
ATOM 1443 C C . THR B 1 49 ? 16.24096 3.45789 46.06528 1.000 46.12761 136 THR B C 1
ATOM 1444 O O . THR B 1 49 ? 16.60365 4.11643 45.08483 1.000 41.98884 136 THR B O 1
ATOM 1448 N N . ASP B 1 50 ? 16.94577 2.44385 46.57027 1.000 45.68709 137 ASP B N 1
ATOM 1449 C CA . ASP B 1 50 ? 18.12392 1.92055 45.88754 1.000 47.31196 137 ASP B CA 1
ATOM 1450 C C . ASP B 1 50 ? 17.85961 1.70322 44.40596 1.000 41.99299 137 ASP B C 1
ATOM 1451 O O . ASP B 1 50 ? 16.84060 1.11576 44.02760 1.000 41.33462 137 ASP B O 1
ATOM 1456 N N . PHE B 1 51 ? 18.79969 2.15189 43.56327 1.000 40.16302 138 PHE B N 1
ATOM 1457 C CA . PHE B 1 51 ? 18.54358 2.12699 42.12228 1.000 39.78859 138 PHE B CA 1
ATOM 1458 C C . PHE B 1 51 ? 18.43685 0.70835 41.58061 1.000 45.55490 138 PHE B C 1
ATOM 1459 O O . PHE B 1 51 ? 17.80291 0.50370 40.53704 1.000 39.53144 138 PHE B O 1
ATOM 1467 N N . LYS B 1 52 ? 19.04366 -0.26724 42.26210 1.000 41.78185 139 LYS B N 1
ATOM 1468 C CA . LYS B 1 52 ? 18.89774 -1.66347 41.86375 1.000 45.31630 139 LYS B CA 1
ATOM 1469 C C . LYS B 1 52 ? 17.43543 -2.08961 41.90403 1.000 48.13842 139 LYS B C 1
ATOM 1470 O O . LYS B 1 52 ? 16.93784 -2.73159 40.97338 1.000 42.87630 139 LYS B O 1
ATOM 1476 N N . LYS B 1 53 ? 16.73194 -1.74507 42.98680 1.000 43.94104 140 LYS B N 1
ATOM 1477 C CA . LYS B 1 53 ? 15.31734 -2.08690 43.08965 1.000 43.91240 140 LYS B CA 1
ATOM 1478 C C . LYS B 1 53 ? 14.50521 -1.38628 42.00791 1.000 42.98739 140 LYS B C 1
ATOM 1479 O O . LYS B 1 53 ? 13.60741 -1.98890 41.40742 1.000 49.31237 140 LYS B O 1
ATOM 1485 N N . VAL B 1 54 ? 14.81986 -0.11757 41.73422 1.000 41.15159 141 VAL B N 1
ATOM 1486 C CA . VAL B 1 54 ? 14.06591 0.64735 40.74308 1.000 40.95303 141 VAL B CA 1
ATOM 1487 C C . VAL B 1 54 ? 14.26224 0.06580 39.34562 1.000 47.08725 141 VAL B C 1
ATOM 1488 O O . VAL B 1 54 ? 13.31565 -0.00815 38.55068 1.000 43.36935 141 VAL B O 1
ATOM 1492 N N . ILE B 1 55 ? 15.48632 -0.36118 39.02491 1.000 42.46513 142 ILE B N 1
ATOM 1493 C CA . ILE B 1 55 ? 15.73795 -1.02545 37.74659 1.000 46.89764 142 ILE B CA 1
ATOM 1494 C C . ILE B 1 55 ? 14.87135 -2.27351 37.61974 1.000 50.18720 142 ILE B C 1
ATOM 1495 O O . ILE B 1 55 ? 14.27563 -2.53411 36.56666 1.000 52.64843 142 ILE B O 1
ATOM 1500 N N . ASP B 1 56 ? 14.79274 -3.06850 38.69163 1.000 53.39250 143 ASP B N 1
ATOM 1501 C CA . ASP B 1 56 ? 13.92493 -4.24389 38.67345 1.000 54.46547 143 ASP B CA 1
ATOM 1502 C C . ASP B 1 56 ? 12.48457 -3.85655 38.35857 1.000 55.78290 143 ASP B C 1
ATOM 1503 O O . ASP B 1 56 ? 11.83622 -4.47445 37.50651 1.000 53.43813 143 ASP B O 1
ATOM 1508 N N . ASP B 1 57 ? 11.97007 -2.82312 39.03288 1.000 49.14367 144 ASP B N 1
ATOM 1509 C CA . ASP B 1 57 ? 10.58424 -2.41435 38.82064 1.000 52.47244 144 ASP B CA 1
ATOM 1510 C C . ASP B 1 57 ? 10.36416 -1.91707 37.39663 1.000 55.43238 144 ASP B C 1
ATOM 1511 O O . ASP B 1 57 ? 9.31195 -2.17109 36.79880 1.000 56.78008 144 ASP B O 1
ATOM 1516 N N . ILE B 1 58 ? 11.34580 -1.20683 36.83641 1.000 45.84048 145 ILE B N 1
ATOM 1517 C CA . ILE B 1 58 ? 11.21845 -0.70767 35.47132 1.000 51.13064 145 ILE B CA 1
ATOM 1518 C C . ILE B 1 58 ? 11.18747 -1.85897 34.47479 1.000 57.74919 145 ILE B C 1
ATOM 1519 O O . ILE B 1 58 ? 10.36421 -1.87575 33.55161 1.000 53.79250 145 ILE B O 1
ATOM 1524 N N . ILE B 1 59 ? 12.07884 -2.83687 34.64065 1.000 51.92805 146 ILE B N 1
ATOM 1525 C CA . ILE B 1 59 ? 12.17691 -3.92112 33.66800 1.000 57.65077 146 ILE B CA 1
ATOM 1526 C C . ILE B 1 59 ? 10.93413 -4.80117 33.72257 1.000 51.57275 146 ILE B C 1
ATOM 1527 O O . ILE B 1 59 ? 10.37147 -5.16950 32.68504 1.000 55.72349 146 ILE B O 1
ATOM 1532 N N . THR B 1 60 ? 10.48975 -5.15148 34.93340 1.000 55.90384 147 THR B N 1
ATOM 1533 C CA . THR B 1 60 ? 9.27959 -5.95525 35.08091 1.000 59.10748 147 THR B CA 1
ATOM 1534 C C . THR B 1 60 ? 8.07741 -5.25346 34.45952 1.000 62.46020 147 THR B C 1
ATOM 1535 O O . THR B 1 60 ? 7.28331 -5.87373 33.74230 1.000 57.93526 147 THR B O 1
ATOM 1539 N N . ASP B 1 61 ? 7.93100 -3.95144 34.71899 1.000 59.89002 148 ASP B N 1
ATOM 1540 C CA . ASP B 1 61 ? 6.85695 -3.19455 34.08513 1.000 59.22831 148 ASP B CA 1
ATOM 1541 C C . ASP B 1 61 ? 7.00992 -3.18651 32.57082 1.000 64.62078 148 ASP B C 1
ATOM 1542 O O . ASP B 1 61 ? 6.02457 -3.34230 31.83901 1.000 66.45178 148 ASP B O 1
ATOM 1547 N N . CYS B 1 62 ? 8.23958 -3.00195 32.08252 1.000 51.43579 149 CYS B N 1
ATOM 1548 C CA . CYS B 1 62 ? 8.47790 -3.04269 30.64459 1.000 61.46329 149 CYS B CA 1
ATOM 1549 C C . CYS B 1 62 ? 8.11135 -4.40082 30.06203 1.000 65.10732 149 CYS B C 1
ATOM 1550 O O . CYS B 1 62 ? 7.66314 -4.48465 28.91172 1.000 66.43178 149 CYS B O 1
ATOM 1553 N N . SER B 1 63 ? 8.27797 -5.46895 30.84463 1.000 61.24168 150 SER B N 1
ATOM 1554 C CA . SER B 1 63 ? 7.88578 -6.79794 30.38838 1.000 64.47543 150 SER B CA 1
ATOM 1555 C C . SER B 1 63 ? 6.36906 -6.95526 30.38485 1.000 70.87303 150 SER B C 1
ATOM 1556 O O . SER B 1 63 ? 5.78702 -7.43576 29.40360 1.000 62.03920 150 SER B O 1
ATOM 1559 N N . GLU B 1 64 ? 5.70998 -6.55062 31.47652 1.000 71.26245 151 GLU B N 1
ATOM 1560 C CA . GLU B 1 64 ? 4.26480 -6.73581 31.58236 1.000 76.51455 151 GLU B CA 1
ATOM 1561 C C . GLU B 1 64 ? 3.51302 -5.96990 30.50148 1.000 71.71901 151 GLU B C 1
ATOM 1562 O O . GLU B 1 64 ? 2.43562 -6.39991 30.07544 1.000 67.12121 151 GLU B O 1
ATOM 1568 N N . HIS B 1 65 ? 4.05292 -4.84011 30.04813 1.000 70.86303 152 HIS B N 1
ATOM 1569 C CA . HIS B 1 65 ? 3.44827 -4.07729 28.96420 1.000 71.41832 152 HIS B CA 1
ATOM 1570 C C . HIS B 1 65 ? 4.00226 -4.45450 27.59746 1.000 66.84067 152 HIS B C 1
ATOM 1571 O O . HIS B 1 65 ? 3.67824 -3.78953 26.60920 1.000 64.97707 152 HIS B O 1
ATOM 1578 N N . GLY B 1 66 ? 4.83028 -5.49463 27.51750 1.000 67.97115 153 GLY B N 1
ATOM 1579 C CA . GLY B 1 66 ? 5.39433 -5.89669 26.24480 1.000 71.59649 153 GLY B CA 1
ATOM 1580 C C . GLY B 1 66 ? 6.35004 -4.90542 25.62450 1.000 73.94752 153 GLY B C 1
ATOM 1581 O O . GLY B 1 66 ? 6.68111 -5.04428 24.44220 1.000 70.24193 153 GLY B O 1
ATOM 1582 N N . TYR B 1 67 ? 6.79317 -3.89705 26.38168 1.000 68.96479 154 TYR B N 1
ATOM 1583 C CA . TYR B 1 67 ? 7.78321 -2.95503 25.87644 1.000 63.94480 154 TYR B CA 1
ATOM 1584 C C . TYR B 1 67 ? 9.13854 -3.61167 25.68778 1.000 60.81593 154 TYR B C 1
ATOM 1585 O O . TYR B 1 67 ? 9.95788 -3.11998 24.90370 1.000 62.69528 154 TYR B O 1
ATOM 1594 N N . VAL B 1 68 ? 9.39366 -4.69603 26.40866 1.000 50.49688 155 VAL B N 1
ATOM 1595 C CA . VAL B 1 68 ? 10.64622 -5.42462 26.32259 1.000 65.03451 155 VAL B CA 1
ATOM 1596 C C . VAL B 1 68 ? 10.31669 -6.90856 26.37459 1.000 65.70599 155 VAL B C 1
ATOM 1597 O O . VAL B 1 68 ? 9.33867 -7.32843 27.00141 1.000 65.72547 155 VAL B O 1
ATOM 1601 N N . LYS B 1 69 ? 11.13046 -7.69920 25.68425 1.000 61.85514 156 LYS B N 1
ATOM 1602 C CA . LYS B 1 69 ? 10.92508 -9.13145 25.56474 1.000 58.27091 156 LYS B CA 1
ATOM 1603 C C . LYS B 1 69 ? 12.26508 -9.82510 25.72291 1.000 60.03392 156 LYS B C 1
ATOM 1604 O O . LYS B 1 69 ? 13.31653 -9.18408 25.78484 1.000 64.13283 156 LYS B O 1
ATOM 1610 N N . LYS B 1 70 ? 12.22501 -11.15025 25.78582 1.000 60.50290 157 LYS B N 1
ATOM 1611 C CA . LYS B 1 70 ? 13.46594 -11.90531 25.77918 1.000 69.31095 157 LYS B CA 1
ATOM 1612 C C . LYS B 1 70 ? 14.18828 -11.65348 24.46033 1.000 67.78549 157 LYS B C 1
ATOM 1613 O O . LYS B 1 70 ? 13.56481 -11.61023 23.39477 1.000 64.20147 157 LYS B O 1
ATOM 1619 N N . SER B 1 71 ? 15.50031 -11.43210 24.55037 1.000 55.39326 158 SER B N 1
ATOM 1620 C CA . SER B 1 71 ? 16.44778 -11.13593 23.46888 1.000 63.93677 158 SER B CA 1
ATOM 1621 C C . SER B 1 71 ? 16.44200 -9.66404 23.05394 1.000 59.98028 158 SER B C 1
ATOM 1622 O O . SER B 1 71 ? 17.22197 -9.29240 22.16844 1.000 62.56381 158 SER B O 1
ATOM 1625 N N . LYS B 1 72 ? 15.60792 -8.81589 23.64672 1.000 55.76895 159 LYS B N 1
ATOM 1626 C CA . LYS B 1 72 ? 15.71973 -7.39170 23.37466 1.000 56.44015 159 LYS B CA 1
ATOM 1627 C C . LYS B 1 72 ? 16.87505 -6.80317 24.18644 1.000 59.26130 159 LYS B C 1
ATOM 1628 O O . LYS B 1 72 ? 17.40338 -7.42829 25.11028 1.000 52.59279 159 LYS B O 1
ATOM 1634 N N . GLU B 1 73 ? 17.28040 -5.59171 23.82134 1.000 63.27541 160 GLU B N 1
ATOM 1635 C CA . GLU B 1 73 ? 18.43587 -4.94521 24.42147 1.000 59.59051 160 GLU B CA 1
ATOM 1636 C C . GLU B 1 73 ? 18.01540 -3.95989 25.50500 1.000 57.70327 160 GLU B C 1
ATOM 1637 O O . GLU B 1 73 ? 16.97386 -3.30187 25.41142 1.000 49.69764 160 GLU B O 1
ATOM 1643 N N . ILE B 1 74 ? 18.84946 -3.87133 26.53907 1.000 57.31561 161 ILE B N 1
ATOM 1644 C CA . ILE B 1 74 ? 18.71783 -2.88821 27.60860 1.000 55.14696 161 ILE B CA 1
ATOM 1645 C C . ILE B 1 74 ? 20.06334 -2.19584 27.76349 1.000 51.22920 161 ILE B C 1
ATOM 1646 O O . ILE B 1 74 ? 21.05446 -2.84232 28.12115 1.000 53.92085 161 ILE B O 1
ATOM 1651 N N . LEU B 1 75 ? 20.10486 -0.89234 27.49737 1.000 51.09210 162 LEU B N 1
ATOM 1652 C CA . LEU B 1 75 ? 21.32799 -0.10942 27.63669 1.000 54.25569 162 LEU B CA 1
ATOM 1653 C C . LEU B 1 75 ? 21.20580 0.81426 28.84321 1.000 58.18746 162 LEU B C 1
ATOM 1654 O O . LEU B 1 75 ? 20.25354 1.59613 28.93661 1.000 52.94001 162 LEU B O 1
ATOM 1659 N N . ILE B 1 76 ? 22.16624 0.71851 29.76186 1.000 51.64916 163 ILE B N 1
ATOM 1660 C CA . ILE B 1 76 ? 22.23823 1.57647 30.94122 1.000 46.40830 163 ILE B CA 1
ATOM 1661 C C . ILE B 1 76 ? 23.47551 2.45592 30.81466 1.000 58.59991 163 ILE B C 1
ATOM 1662 O O . ILE B 1 76 ? 24.59573 1.94818 30.67524 1.000 59.13871 163 ILE B O 1
ATOM 1667 N N . SER B 1 77 ? 23.27298 3.77258 30.85982 1.000 51.80039 164 SER B N 1
ATOM 1668 C CA . SER B 1 77 ? 24.34797 4.74947 30.73843 1.000 58.12602 164 SER B CA 1
ATOM 1669 C C . SER B 1 77 ? 24.36590 5.64132 31.97227 1.000 50.34065 164 SER B C 1
ATOM 1670 O O . SER B 1 77 ? 23.33906 6.22021 32.34007 1.000 51.04243 164 SER B O 1
ATOM 1673 N N . THR B 1 78 ? 25.52800 5.75775 32.60389 1.000 52.52421 165 THR B N 1
ATOM 1674 C CA . THR B 1 78 ? 25.68281 6.54821 33.81762 1.000 46.93343 165 THR B CA 1
ATOM 1675 C C . THR B 1 78 ? 26.60885 7.72694 33.55507 1.000 55.28947 165 THR B C 1
ATOM 1676 O O . THR B 1 78 ? 27.68052 7.55945 32.96292 1.000 58.14755 165 THR B O 1
ATOM 1680 N N . VAL B 1 79 ? 26.18910 8.91258 33.99559 1.000 56.58885 166 VAL B N 1
ATOM 1681 C CA . VAL B 1 79 ? 27.00796 10.11992 33.96895 1.000 57.39564 166 VAL B CA 1
ATOM 1682 C C . VAL B 1 79 ? 27.19647 10.59180 35.40468 1.000 55.26919 166 VAL B C 1
ATOM 1683 O O . VAL B 1 79 ? 26.21810 10.74449 36.14582 1.000 50.50705 166 VAL B O 1
ATOM 1687 N N . TYR B 1 80 ? 28.44747 10.82277 35.79429 1.000 54.64637 167 TYR B N 1
ATOM 1688 C CA . TYR B 1 80 ? 28.78522 11.19941 37.16043 1.000 61.71673 167 TYR B CA 1
ATOM 1689 C C . TYR B 1 80 ? 28.94168 12.71005 37.26842 1.000 55.04207 167 TYR B C 1
ATOM 1690 O O . TYR B 1 80 ? 29.63222 13.32985 36.45389 1.000 63.49619 167 TYR B O 1
ATOM 1699 N N . GLU B 1 81 ? 28.30069 13.29307 38.28355 1.000 55.18813 168 GLU B N 1
ATOM 1700 C CA . GLU B 1 81 ? 28.40045 14.73135 38.50279 1.000 63.02703 168 GLU B CA 1
ATOM 1701 C C . GLU B 1 81 ? 29.77993 15.12023 39.01966 1.000 60.64140 168 GLU B C 1
ATOM 1702 O O . GLU B 1 81 ? 30.32036 16.16496 38.63803 1.000 64.90485 168 GLU B O 1
ATOM 1708 N N . ASN B 1 82 ? 30.36891 14.29392 39.87999 1.000 57.77506 169 ASN B N 1
ATOM 1709 C CA . ASN B 1 82 ? 31.62567 14.61498 40.54732 1.000 61.13178 169 ASN B CA 1
ATOM 1710 C C . ASN B 1 82 ? 32.72314 13.71217 39.99424 1.000 62.96723 169 ASN B C 1
ATOM 1711 O O . ASN B 1 82 ? 32.72668 12.50132 40.24428 1.000 62.37091 169 ASN B O 1
ATOM 1716 N N . THR B 1 83 ? 33.65564 14.31172 39.25093 1.000 66.30797 170 THR B N 1
ATOM 1717 C CA . THR B 1 83 ? 34.77394 13.55872 38.69028 1.000 76.92940 170 THR B CA 1
ATOM 1718 C C . THR B 1 83 ? 35.61749 12.91431 39.78126 1.000 70.90548 170 THR B C 1
ATOM 1719 O O . THR B 1 83 ? 36.07997 11.77608 39.63301 1.000 69.90379 170 THR B O 1
ATOM 1723 N N . GLU B 1 84 ? 35.80580 13.61665 40.89657 1.000 71.57445 171 GLU B N 1
ATOM 1724 C CA . GLU B 1 84 ? 36.82409 13.22217 41.85868 1.000 69.14476 171 GLU B CA 1
ATOM 1725 C C . GLU B 1 84 ? 36.39827 12.02513 42.69902 1.000 71.83246 171 GLU B C 1
ATOM 1726 O O . GLU B 1 84 ? 37.25676 11.28492 43.19168 1.000 62.87592 171 GLU B O 1
ATOM 1732 N N . ASP B 1 85 ? 35.09328 11.81267 42.87311 1.000 65.22333 172 ASP B N 1
ATOM 1733 C CA . ASP B 1 85 ? 34.59621 10.77399 43.77737 1.000 68.53171 172 ASP B CA 1
ATOM 1734 C C . ASP B 1 85 ? 34.59037 9.43857 43.03851 1.000 61.85726 172 ASP B C 1
ATOM 1735 O O . ASP B 1 85 ? 33.57455 8.98193 42.50742 1.000 50.98301 172 ASP B O 1
ATOM 1740 N N . ASN B 1 86 ? 35.75912 8.79412 43.01591 1.000 57.93597 173 ASN B N 1
ATOM 1741 C CA . ASN B 1 86 ? 35.87154 7.49168 42.37336 1.000 52.39482 173 ASN B CA 1
ATOM 1742 C C . ASN B 1 86 ? 35.32676 6.36703 43.24337 1.000 58.69025 173 ASN B C 1
ATOM 1743 O O . ASN B 1 86 ? 34.94183 5.32124 42.70661 1.000 55.96172 173 ASN B O 1
ATOM 1748 N N . THR B 1 87 ? 35.28925 6.55471 44.56679 1.000 52.72255 174 THR B N 1
ATOM 1749 C CA . THR B 1 87 ? 34.63833 5.57696 45.43465 1.000 52.54556 174 THR B CA 1
ATOM 1750 C C . THR B 1 87 ? 33.18259 5.38223 45.02864 1.000 46.46502 174 THR B C 1
ATOM 1751 O O . THR B 1 87 ? 32.68814 4.25045 44.95755 1.000 45.69642 174 THR B O 1
ATOM 1755 N N . TYR B 1 88 ? 32.48257 6.48585 44.75867 1.000 46.29756 175 TYR B N 1
ATOM 1756 C CA . TYR B 1 88 ? 31.10162 6.40688 44.29314 1.000 45.14736 175 TYR B CA 1
ATOM 1757 C C . TYR B 1 88 ? 31.01895 5.70066 42.94660 1.000 45.30611 175 TYR B C 1
ATOM 1758 O O . TYR B 1 88 ? 30.14938 4.84619 42.73395 1.000 44.28654 175 TYR B O 1
ATOM 1767 N N . LYS B 1 89 ? 31.91583 6.05324 42.01960 1.000 46.80110 176 LYS B N 1
ATOM 1768 C CA . LYS B 1 89 ? 31.91423 5.43132 40.69733 1.000 50.74349 176 LYS B CA 1
ATOM 1769 C C . LYS B 1 89 ? 32.12929 3.92612 40.79477 1.000 51.37700 176 LYS B C 1
ATOM 1770 O O . LYS B 1 89 ? 31.43464 3.14392 40.13636 1.000 46.41864 176 LYS B O 1
ATOM 1776 N N . LYS B 1 90 ? 33.09766 3.49977 41.60903 1.000 47.71401 177 LYS B N 1
ATOM 1777 C CA . LYS B 1 90 ? 33.35888 2.07011 41.74355 1.000 49.38918 177 LYS B CA 1
ATOM 1778 C C . LYS B 1 90 ? 32.17891 1.33729 42.36492 1.000 49.62336 177 LYS B C 1
ATOM 1779 O O . LYS B 1 90 ? 31.92769 0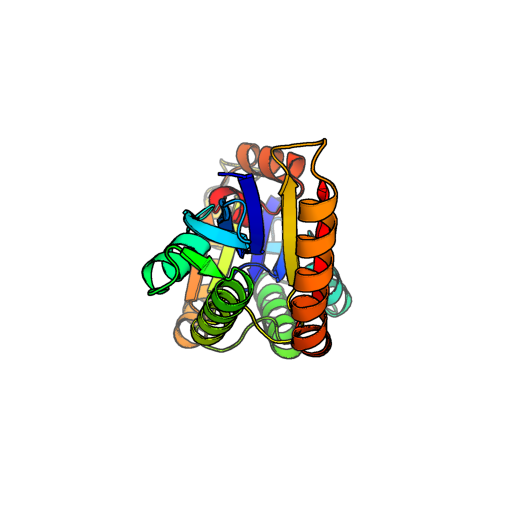.17315 42.03214 1.000 50.49949 177 LYS B O 1
ATOM 1785 N N . ALA B 1 91 ? 31.44805 1.99073 43.27047 1.000 45.01513 178 ALA B N 1
ATOM 1786 C CA . ALA B 1 91 ? 30.31357 1.32530 43.89952 1.000 48.91769 178 ALA B CA 1
ATOM 1787 C C . ALA B 1 91 ? 29.13854 1.19989 42.93304 1.000 43.10362 178 ALA B C 1
ATOM 1788 O O . ALA B 1 91 ? 28.46076 0.16875 42.91149 1.000 42.79965 178 ALA B O 1
ATOM 1790 N N . VAL B 1 92 ? 28.88127 2.23573 42.12918 1.000 43.03129 179 VAL B N 1
ATOM 1791 C CA . VAL B 1 92 ? 27.84400 2.13242 41.10015 1.000 42.48511 179 VAL B CA 1
ATOM 1792 C C . VAL B 1 92 ? 28.16556 1.00481 40.12980 1.000 46.42962 179 VAL B C 1
ATOM 1793 O O . VAL B 1 92 ? 27.28484 0.22172 39.75643 1.000 46.87710 179 VAL B O 1
ATOM 1797 N N . LYS B 1 93 ? 29.43405 0.88906 39.72500 1.000 46.70442 180 LYS B N 1
ATOM 1798 C CA . LYS B 1 93 ? 29.82473 -0.16593 38.79306 1.000 52.79490 180 LYS B CA 1
ATOM 1799 C C . LYS B 1 93 ? 29.56440 -1.54991 39.37266 1.000 53.13685 180 LYS B C 1
ATOM 1800 O O . LYS B 1 93 ? 28.91826 -2.38679 38.73257 1.000 58.70719 180 LYS B O 1
ATOM 1806 N N . LYS B 1 94 ? 30.07348 -1.81939 40.57565 1.000 48.52908 181 LYS B N 1
ATOM 1807 C CA . LYS B 1 94 ? 29.86490 -3.13900 41.16299 1.000 57.14340 181 LYS B CA 1
ATOM 1808 C C . LYS B 1 94 ? 28.37874 -3.43976 41.29735 1.000 51.92441 181 LYS B C 1
ATOM 1809 O O . LYS B 1 94 ? 27.92551 -4.54370 40.97059 1.000 54.96587 181 LYS B O 1
ATOM 1815 N N . GLN B 1 95 ? 27.59894 -2.45292 41.74007 1.000 44.56563 182 GLN B N 1
ATOM 1816 C CA . GLN B 1 95 ? 26.16045 -2.64443 41.85623 1.000 49.47957 182 GLN B CA 1
ATOM 1817 C C . GLN B 1 95 ? 25.51345 -2.85682 40.48895 1.000 57.26194 182 GLN B C 1
ATOM 1818 O O . GLN B 1 95 ? 24.53760 -3.60791 40.37471 1.000 49.58719 182 GLN B O 1
ATOM 1824 N N . LEU B 1 96 ? 26.04888 -2.22046 39.44179 1.000 50.15725 183 LEU B N 1
ATOM 1825 C CA . LEU B 1 96 ? 25.51778 -2.42122 38.09497 1.000 53.94572 183 LEU B CA 1
ATOM 1826 C C . LEU B 1 96 ? 25.81164 -3.82163 37.58278 1.000 58.23784 183 LEU B C 1
ATOM 1827 O O . LEU B 1 96 ? 24.95665 -4.44716 36.94364 1.000 60.67086 183 LEU B O 1
ATOM 1832 N N . ASN B 1 97 ? 27.02777 -4.31506 37.82353 1.000 52.56016 184 ASN B N 1
ATOM 1833 C CA . ASN B 1 97 ? 27.36461 -5.67294 37.41619 1.000 56.58368 184 ASN B CA 1
ATOM 1834 C C . ASN B 1 97 ? 26.48043 -6.67780 38.14038 1.000 60.94498 184 ASN B C 1
ATOM 1835 O O . ASN B 1 97 ? 26.11812 -7.71341 37.56952 1.000 70.40157 184 ASN B O 1
ATOM 1840 N N . ASP B 1 98 ? 26.11276 -6.38042 39.38886 1.000 61.67932 185 ASP B N 1
ATOM 1841 C CA . ASP B 1 98 ? 25.14208 -7.20519 40.09846 1.000 55.24453 185 ASP B CA 1
ATOM 1842 C C . ASP B 1 98 ? 23.81456 -7.25332 39.34736 1.000 68.76874 185 ASP B C 1
ATOM 1843 O O . ASP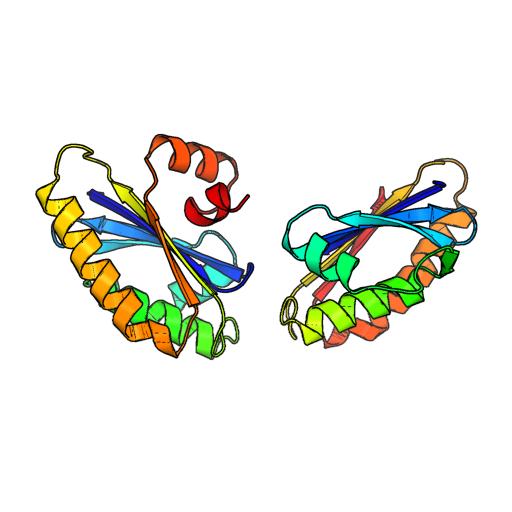 B 1 98 ? 23.14026 -8.28958 39.32433 1.000 71.49193 185 ASP B O 1
ATOM 1848 N N . VAL B 1 99 ? 23.43141 -6.14106 38.71668 1.000 65.46716 186 VAL B N 1
ATOM 1849 C CA . VAL B 1 99 ? 22.16695 -6.07016 37.98925 1.000 51.44797 186 VAL B CA 1
ATOM 1850 C C . VAL B 1 99 ? 22.31002 -6.67243 36.59554 1.000 68.49381 186 VAL B C 1
ATOM 1851 O O . VAL B 1 99 ? 21.41358 -7.37703 36.11700 1.000 71.47447 186 VAL B O 1
ATOM 1855 N N . THR B 1 100 ? 23.43941 -6.41315 35.93008 1.000 68.23514 187 THR B N 1
ATOM 1856 C CA . THR B 1 100 ? 23.66947 -6.95526 34.59335 1.000 66.63714 187 THR B CA 1
ATOM 1857 C C . THR B 1 100 ? 23.60036 -8.47881 34.59317 1.000 68.92871 187 THR B C 1
ATOM 1858 O O . THR B 1 100 ? 22.98285 -9.08397 33.70848 1.000 74.55375 187 THR B O 1
ATOM 1862 N N . GLU B 1 101 ? 24.21508 -9.11556 35.59311 1.000 63.91266 188 GLU B N 1
ATOM 1863 C CA . GLU B 1 101 ? 24.32663 -10.57184 35.59312 1.000 72.62526 188 GLU B CA 1
ATOM 1864 C C . GLU B 1 101 ? 22.97296 -11.24853 35.77971 1.000 73.38299 188 GLU B C 1
ATOM 1865 O O . GLU B 1 101 ? 22.72909 -12.31935 35.21137 1.000 69.20769 188 GLU B O 1
ATOM 1871 N N . LYS B 1 102 ? 22.08347 -10.65187 36.57774 1.000 75.18138 189 LYS B N 1
ATOM 1872 C CA . LYS B 1 102 ? 20.76159 -11.24288 36.77433 1.000 74.40446 189 LYS B CA 1
ATOM 1873 C C . LYS B 1 102 ? 19.97786 -11.33481 35.46994 1.000 68.40252 189 LYS B C 1
ATOM 1874 O O . LYS B 1 102 ? 19.18614 -12.26653 35.28444 1.000 72.51375 189 LYS B O 1
ATOM 1880 N N . TYR B 1 103 ? 20.18555 -10.38711 34.55886 1.000 67.95521 190 TYR B N 1
ATOM 1881 C CA . TYR B 1 103 ? 19.40869 -10.2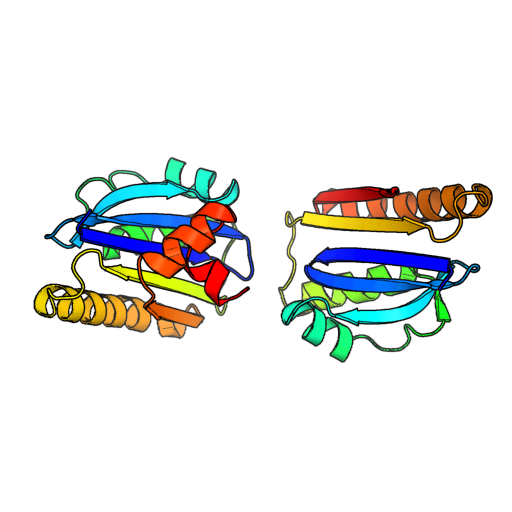7553 33.33210 1.000 69.81614 190 TYR B CA 1
ATOM 1882 C C . TYR B 1 103 ? 20.19124 -10.68407 32.08844 1.000 66.53779 190 TYR B C 1
ATOM 1883 O O . TYR B 1 103 ? 19.68929 -10.51133 30.97280 1.000 60.93212 190 TYR B O 1
ATOM 1892 N N . LYS B 1 104 ? 21.39720 -11.23733 32.25229 1.000 51.52025 191 LYS B N 1
ATOM 1893 C CA . LYS B 1 104 ? 22.25731 -11.48913 31.09831 1.000 61.86115 191 LYS B CA 1
ATOM 1894 C C . LYS B 1 104 ? 21.68118 -12.55009 30.16637 1.000 59.73965 191 LYS B C 1
ATOM 1895 O O . LYS B 1 104 ? 21.89731 -12.48231 28.95095 1.000 63.23412 191 LYS B O 1
ATOM 1901 N N . THR B 1 105 ? 20.95727 -13.53199 30.70497 1.000 63.06264 192 THR B N 1
ATOM 1902 C CA . THR B 1 105 ? 20.39791 -14.60850 29.89688 1.000 61.85833 192 THR B CA 1
ATOM 1903 C C . THR B 1 105 ? 19.00891 -14.29754 29.35161 1.000 62.84233 192 THR B C 1
ATOM 1904 O O . THR B 1 105 ? 18.50870 -15.05536 28.51290 1.000 61.27932 192 THR B O 1
ATOM 1908 N N . THR B 1 106 ? 18.37789 -13.21018 29.79312 1.000 54.99020 193 THR B N 1
ATOM 1909 C CA . THR B 1 106 ? 17.08268 -12.79429 29.26510 1.000 57.57656 193 THR B CA 1
ATOM 1910 C C . THR B 1 106 ? 17.18384 -11.63007 28.28859 1.000 64.58492 193 THR B C 1
ATOM 1911 O O . THR B 1 106 ? 16.53689 -11.65131 27.23408 1.000 57.20984 193 THR B O 1
ATOM 1915 N N . TYR B 1 107 ? 17.97789 -10.61458 28.60918 1.000 60.33819 194 TYR B N 1
ATOM 1916 C CA . TYR B 1 107 ? 18.17863 -9.47398 27.73046 1.000 59.38750 194 TYR B CA 1
ATOM 1917 C C . TYR B 1 107 ? 19.65700 -9.33214 27.39262 1.000 53.43025 194 TYR B C 1
ATOM 1918 O O . TYR B 1 107 ? 20.52716 -9.94268 28.01840 1.000 55.77463 194 TYR B O 1
ATOM 1927 N N . ARG B 1 108 ? 19.92402 -8.52182 26.37065 1.000 58.96806 195 ARG B N 1
ATOM 1928 C CA . ARG B 1 108 ? 21.28341 -8.16778 25.97160 1.000 62.28127 195 ARG B CA 1
ATOM 1929 C C . ARG B 1 108 ? 21.65334 -6.91014 26.74802 1.000 64.65894 195 ARG B C 1
ATOM 1930 O O . ARG B 1 108 ? 21.26618 -5.79980 26.37251 1.000 62.84449 195 ARG B O 1
ATOM 1938 N N . MET B 1 109 ? 22.38922 -7.07768 27.84216 1.000 63.20357 196 MET B N 1
ATOM 1939 C CA . MET B 1 109 ? 22.64832 -5.98817 28.77426 1.000 61.21364 196 MET B CA 1
ATOM 1940 C C . MET B 1 109 ? 24.02773 -5.39007 28.55003 1.000 63.05222 196 MET B C 1
ATOM 1941 O O . MET B 1 109 ? 25.02864 -6.11209 28.49699 1.000 65.70103 196 MET B O 1
ATOM 1946 N N . GLU B 1 110 ? 24.06444 -4.06661 28.42200 1.000 63.98576 197 GLU B N 1
ATOM 1947 C CA . GLU B 1 110 ? 25.28403 -3.30027 28.22846 1.000 64.67287 197 GLU B CA 1
ATOM 1948 C C . GLU B 1 110 ? 25.26355 -2.11783 29.18360 1.000 67.74203 197 GLU B C 1
ATOM 1949 O O . GLU B 1 110 ? 24.21710 -1.49533 29.38849 1.000 57.12454 197 GLU B O 1
ATOM 1955 N N . SER B 1 111 ? 26.41430 -1.81666 29.77594 1.000 55.19814 198 SER B N 1
ATOM 1956 C CA . SER B 1 111 ? 26.53515 -0.72868 30.73604 1.000 69.04553 198 SER B CA 1
ATOM 1957 C C . SER B 1 111 ? 27.61574 0.23849 30.27643 1.000 71.23484 198 SER B C 1
ATOM 1958 O O . SER B 1 111 ? 28.71971 -0.18292 29.91576 1.000 75.55259 198 SER B O 1
ATOM 1961 N N . LEU B 1 112 ? 27.29745 1.53174 30.30611 1.000 68.25788 199 LEU B N 1
ATOM 1962 C CA . LEU B 1 112 ? 28.16423 2.57941 29.78743 1.000 75.69188 199 LEU B CA 1
ATOM 1963 C C . LEU B 1 112 ? 28.37090 3.63911 30.86189 1.000 78.04244 199 LEU B C 1
ATOM 1964 O O . LEU B 1 112 ? 27.44386 3.96323 31.61079 1.000 67.64730 199 LEU B O 1
ATOM 1969 N N . GLU B 1 113 ? 29.58975 4.17018 30.93987 1.000 75.35070 200 GLU B N 1
ATOM 1970 C CA . GLU B 1 113 ? 29.94900 5.19257 31.91314 1.000 80.31606 200 GLU B CA 1
ATOM 1971 C C . GLU B 1 113 ? 30.50430 6.42338 31.21116 1.000 81.68671 200 GLU B C 1
ATOM 1972 O O . GLU B 1 113 ? 30.86434 6.39251 30.03191 1.000 88.34123 200 GLU B O 1
ATOM 1978 N N . SER B 1 114 ? 30.58949 7.51077 31.96987 1.000 69.93234 201 SER B N 1
ATOM 1979 C CA . SER B 1 114 ? 31.07068 8.78360 31.44945 1.000 71.25323 201 SER B CA 1
ATOM 1980 C C . SER B 1 114 ? 31.39105 9.73081 32.59613 1.000 79.26558 201 SER B C 1
ATOM 1981 O O . SER B 1 114 ? 30.63113 9.82646 33.56145 1.000 76.26368 201 SER B O 1
#

InterPro domains:
  IPR024449 Anti-sigma factor RsgI, N-terminal [PF12791] (1-41)
  IPR024449 Anti-sigma factor RsgI, N-terminal [PS51849] (2-50)
  IPR055431 Anti-sigma factor RsgI-like, middle domain [PF23750] (89-219)

Sequence (246 aa):
AYAYMTIDIGGGNPSVEMALNSDYEVIELTPLNDEGQKVVNDIDDWEKTDFKKVIDDIITDCSEHGYVKKSKEILISTVYENTEDNTYKKAVKKQLNDVTEKYKTTYRMESLESDMQTREKAKKEGVSTGSYIKSAYAYMTIDINPSVEMALNSDYEVIELTPLNDEGQKVVNDIDDWEKTDFKKVIDDIITDCSEHGYVKKSKEILISTVYENTEDNTYKKAVKKQLNDVTEKYKTTYRMESLES

Solvent-accessible surface area: 12598 Å² total; per-residue (Å²): 55,66,0,25,0,1,0,19,1,17,44,42,23,2,7,1,18,0,6,0,31,63,91,47,31,0,70,97,12,53,40,58,59,106,32,0,82,99,0,17,103,65,16,122,111,39,113,136,24,48,0,62,101,1,0,35,30,0,4,74,17,0,51,139,81,33,30,5,102,137,52,44,73,1,18,1,0,0,1,13,83,80,103,151,38,87,100,9,31,128,29,0,68,127,25,5,80,53,7,25,85,122,27,126,109,54,20,145,38,64,51,51,96,21,62,47,128,23,26,70,98,0,130,169,110,54,60,2,4,0,31,58,78,121,131,61,50,0,87,0,24,1,48,24,36,1,10,2,44,0,5,0,33,63,94,48,52,0,66,86,8,44,40,93,60,105,45,0,65,84,0,22,104,62,16,102,115,37,78,149,31,43,0,61,132,0,0,35,60,2,3,70,17,0,48,141,87,23,41,3,64,138,58,31,86,0,71,0,26,1,80,24,117,60,101,149,46,83,104,9,52,127,29,0,75,130,24,0,83,64,5,33,99,116,23,113,97,44,14,105,24,95,38,96,62,94

Foldseek 3Di:
DFKKKWKAFFPHAWIWIFDADLVQAGQDIGTLDDRVVVQVVPDPPRHRHHVLVVVVSSVVSCVVVPRDWFAGEMEMEMEGPPPPPVVSVVVVVVVVVVSCVVCVRGYPYHYYYDYPVLQVVCVVVSHGSRVSVVD/DFKWKWKVQVWIWIFDADLVQAGQDIGTPDDNVVVLVVPDPPRHRHHVLVVVVSSVVSCVVVVVHWFAGAMEMEMEGPDPVPVVSVVVVVVSVVVNCVVCVRGYPYDYYYD

B-factor: mean 56.21, std 12.65, range [30.79, 104.44]

Secondary structure (DSSP, 8-state):
--EEEEEEETTTS-EEEEEE-TTSEEEEEEE-SHHHHHHHHH--S-TTEEHHHHHHHHHHHHHHTTS--TT-EEEEEEEES-TT-HHHHHHHHHHHHHHHHHHTTTSEEEEEEE-HHHHHHHHHTTS-HHHHHT-/--EEEEEE---EEEEEE-TTSEEEEEEESSHHHHHHHHH--S-TTEEHHHHHHHHHHHHHHTTSS-TT-EEEEEEEES-SS-HHHHHHHHHHHHHHHHHTTTTSEEEEEE-

Nearest PDB structures (foldseek):
  8t9n-assembly1_A  TM=1.007E+00  e=9.102E-29  Bacillus subtilis
  8t9n-assembly2_B  TM=9.958E-01  e=7.565E-21  Bacillus subtilis
  3byp-assembly1_B  TM=5.435E-01  e=3.927E+00  unclassified
  3byr-assembly1_A-2  TM=5.610E-01  e=5.091E+00  Thermus thermophilus
  8t9n-assembly2_B  TM=1.009E+00  e=1.264E-23  Bacillus subtilis

Organism: Bacillus subtilis (strain 168) (NCBI:txid224308)